Protein AF-0000000076251348 (afdb_homodimer)

pLDDT: mean 81.18, std 17.09, range [26.7, 97.5]

InterPro domains:
  IPR001507 Zona pellucida domain [PS51034] (1-109)
  IPR042235 Zona pellucida, ZP-C domain [G3DSA:2.60.40.4100] (1-116)
  IPR055355 ZP-C domain [PF00100] (1-102)

Organism: Aphelocoma coerulescens (NCBI:txid39617)

Foldseek 3Di:
DPFDDFFDKDKDKDFDPDPDQQKAKAWQWKWKALDPPCCPPLIGTQHHRLRGDAPQKDWDDDPGRRMTIIMGRRCNSVRRRPGMDMDTDMDMDGHPPCPDSRNVRHDDPDPPPPPD/DPQPDQFDKDKDKDFDDDPDQQKAKAWQWKWKALDPPCCPPLIGTQHHRLRGDAPQKDWDDDPGRRMTIIMGRRCNSVRRRPDMDMDTDMDMDGHPPCPDSRNVRHDPPDPPPPPD

Structure (mmCIF, N/CA/C/O backbone):
data_AF-0000000076251348-model_v1
#
loop_
_entity.id
_entity.type
_entity.pdbx_description
1 polymer 'DMBT1 protein'
#
loop_
_atom_site.group_PDB
_atom_site.id
_atom_site.type_symbol
_atom_site.label_atom_id
_atom_site.label_alt_id
_atom_site.label_comp_id
_atom_site.label_asym_id
_atom_site.label_entity_id
_atom_site.label_seq_id
_atom_site.pdbx_PDB_ins_code
_atom_site.Cartn_x
_atom_site.Cartn_y
_atom_site.Cartn_z
_atom_site.occupancy
_atom_site.B_iso_or_equiv
_atom_site.auth_seq_id
_atom_site.auth_comp_id
_atom_site.auth_asym_id
_atom_site.auth_atom_id
_atom_site.pdbx_PDB_model_num
ATOM 1 N N . PRO A 1 1 ? 1.755 21.375 12.125 1 40.66 1 PRO A N 1
ATOM 2 C CA . PRO A 1 1 ? 1.947 20 11.656 1 40.66 1 PRO A CA 1
ATOM 3 C C . PRO A 1 1 ? 1.014 19.016 12.352 1 40.66 1 PRO A C 1
ATOM 5 O O . PRO A 1 1 ? 0.73 19.156 13.539 1 40.66 1 PRO A O 1
ATOM 8 N N . TYR A 1 2 ? -0.004 18.562 11.586 1 50.78 2 TYR A N 1
ATOM 9 C CA . TYR A 1 2 ? -0.937 17.688 12.289 1 50.78 2 TYR A CA 1
ATOM 10 C C . TYR A 1 2 ? -0.208 16.516 12.938 1 50.78 2 TYR A C 1
ATOM 12 O O . TYR A 1 2 ? 0.686 15.922 12.328 1 50.78 2 TYR A O 1
ATOM 20 N N . TYR A 1 3 ? -0.284 16.594 14.227 1 54.47 3 TYR A N 1
ATOM 21 C CA . TYR A 1 3 ? 0.3 15.547 15.047 1 54.47 3 TYR A CA 1
ATOM 22 C C . TYR A 1 3 ? -0.569 14.297 15.023 1 54.47 3 TYR A C 1
ATOM 24 O O . TYR A 1 3 ? -1.752 14.344 15.375 1 54.47 3 TYR A O 1
ATOM 32 N N . VAL A 1 4 ? -0.151 13.516 14.148 1 60.38 4 VAL A N 1
ATOM 33 C CA . VAL A 1 4 ? -0.848 12.234 14.188 1 60.38 4 VAL A CA 1
ATOM 34 C C . VAL A 1 4 ? -0.576 11.547 15.523 1 60.38 4 VAL A C 1
ATOM 36 O O . VAL A 1 4 ? 0.556 11.547 16.016 1 60.38 4 VAL A O 1
ATOM 39 N N . ASN A 1 5 ? -1.694 11.531 16.266 1 60.19 5 ASN A N 1
ATOM 40 C CA . ASN A 1 5 ? -1.539 10.891 17.562 1 60.19 5 ASN A CA 1
ATOM 41 C C . ASN A 1 5 ? -0.929 9.5 17.438 1 60.19 5 ASN A C 1
ATOM 43 O O . ASN A 1 5 ? -1.107 8.828 16.422 1 60.19 5 ASN A O 1
ATOM 47 N N . ILE A 1 6 ? -0.193 9.172 18.516 1 57.03 6 ILE A N 1
ATOM 48 C CA . ILE A 1 6 ? 0.44 7.883 18.766 1 57.03 6 ILE A CA 1
ATOM 49 C C . ILE A 1 6 ? -0.617 6.785 18.766 1 57.03 6 ILE A C 1
ATOM 51 O O . ILE A 1 6 ? -1.698 6.957 19.344 1 57.03 6 ILE A O 1
ATOM 55 N N . ASN A 1 7 ? -0.541 5.895 17.922 1 63.31 7 ASN A N 1
ATOM 56 C CA . ASN A 1 7 ? -1.312 4.66 18.047 1 63.31 7 ASN A CA 1
ATOM 57 C C . ASN A 1 7 ? -2.404 4.578 16.984 1 63.31 7 ASN A C 1
ATOM 59 O O . ASN A 1 7 ? -3.484 4.043 17.234 1 63.31 7 ASN A O 1
ATOM 63 N N . GLN A 1 8 ? -2.09 5.238 16.094 1 78.69 8 GLN A N 1
ATOM 64 C CA . GLN A 1 8 ? -3.066 5.094 15.016 1 78.69 8 GLN A CA 1
ATOM 65 C C . GLN A 1 8 ? -2.68 3.959 14.07 1 78.69 8 GLN A C 1
ATOM 67 O O . GLN A 1 8 ? -1.497 3.76 13.781 1 78.69 8 GLN A O 1
ATOM 72 N N . ASP A 1 9 ? -3.73 3.238 13.742 1 86.94 9 ASP A N 1
ATOM 73 C CA . ASP A 1 9 ? -3.5 2.119 12.836 1 86.94 9 ASP A CA 1
ATOM 74 C C . ASP A 1 9 ? -3.715 2.535 11.383 1 86.94 9 ASP A C 1
ATOM 76 O O . ASP A 1 9 ? -4.602 3.34 11.086 1 86.94 9 ASP A O 1
ATOM 80 N N . LEU A 1 10 ? -2.883 2.076 10.641 1 91.06 10 LEU A N 1
ATOM 81 C CA . LEU A 1 10 ? -3.094 2.17 9.195 1 91.06 10 LEU A CA 1
ATOM 82 C C . LEU A 1 10 ? -3.605 0.848 8.633 1 91.06 10 LEU A C 1
ATOM 84 O O . LEU A 1 10 ? -3.041 -0.211 8.922 1 91.06 10 LEU A O 1
ATOM 88 N N . PHE A 1 11 ? -4.734 0.967 7.961 1 94.75 11 PHE A N 1
ATOM 89 C CA . PHE A 1 11 ? -5.309 -0.184 7.277 1 94.75 11 PHE A CA 1
ATOM 90 C C . PHE A 1 11 ? -5.012 -0.133 5.781 1 94.75 11 PHE A C 1
ATOM 92 O O . PHE A 1 11 ? -5.199 0.902 5.141 1 94.75 11 PHE A O 1
ATOM 99 N N . LEU A 1 12 ? -4.488 -1.231 5.281 1 97 12 LEU A N 1
ATOM 100 C CA . LEU A 1 12 ? -4.137 -1.278 3.865 1 97 12 LEU A CA 1
ATOM 101 C C . LEU A 1 12 ? -4.801 -2.471 3.182 1 97 12 LEU A C 1
ATOM 103 O O . LEU A 1 12 ? -4.949 -3.535 3.785 1 97 12 LEU A O 1
ATOM 107 N N . GLU A 1 13 ? -5.195 -2.279 1.996 1 97.5 13 GLU A N 1
ATOM 108 C CA . GLU A 1 13 ? -5.746 -3.34 1.159 1 97.5 13 GLU A CA 1
ATOM 109 C C . GLU A 1 13 ? -5.18 -3.279 -0.256 1 97.5 13 GLU A C 1
ATOM 111 O O . GLU A 1 13 ? -5.039 -2.197 -0.829 1 97.5 13 GLU A O 1
ATOM 116 N N . ALA A 1 14 ? -4.77 -4.363 -0.76 1 96.12 14 ALA A N 1
ATOM 117 C CA . ALA A 1 14 ? -4.348 -4.516 -2.148 1 96.12 14 ALA A CA 1
ATOM 118 C C . ALA A 1 14 ? -5.133 -5.629 -2.842 1 96.12 14 ALA A C 1
ATOM 120 O O . ALA A 1 14 ? -5.352 -6.695 -2.264 1 96.12 14 ALA A O 1
ATOM 121 N N . SER A 1 15 ? -5.605 -5.336 -4.055 1 94 15 SER A N 1
ATOM 122 C CA . SER A 1 15 ? -6.379 -6.324 -4.797 1 94 15 SER A CA 1
ATOM 123 C C . SER A 1 15 ? -5.961 -6.367 -6.262 1 94 15 SER A C 1
ATOM 125 O O . SER A 1 15 ? -5.863 -5.324 -6.914 1 94 15 SER A O 1
ATOM 127 N N . LEU A 1 16 ? -5.762 -7.566 -6.727 1 89.94 16 LEU A N 1
ATOM 128 C CA . LEU A 1 16 ? -5.453 -7.781 -8.133 1 89.94 16 LEU A CA 1
ATOM 129 C C . LEU A 1 16 ? -6.73 -7.977 -8.945 1 89.94 16 LEU A C 1
ATOM 131 O O . LEU A 1 16 ? -7.504 -8.898 -8.68 1 89.94 16 LEU A O 1
ATOM 135 N N . HIS A 1 17 ? -6.922 -7.051 -9.773 1 87 17 HIS A N 1
ATOM 136 C CA . HIS A 1 17 ? -8.078 -7.191 -10.656 1 87 17 HIS A CA 1
ATOM 137 C C . HIS A 1 17 ? -7.707 -7.945 -11.93 1 87 17 HIS A C 1
ATOM 139 O O . HIS A 1 17 ? -7.344 -7.328 -12.93 1 87 17 HIS A O 1
ATOM 145 N N . SER A 1 18 ? -7.801 -9.188 -11.766 1 79.94 18 SER A N 1
ATOM 146 C CA . SER A 1 18 ? -7.504 -10.102 -12.867 1 79.94 18 SER A CA 1
ATOM 147 C C . SER A 1 18 ? -8.695 -10.992 -13.188 1 79.94 18 SER A C 1
ATOM 149 O O . SER A 1 18 ? -9.43 -11.398 -12.289 1 79.94 18 SER A O 1
ATOM 151 N N . PRO A 1 19 ? -8.852 -11.281 -14.453 1 78.75 19 PRO A N 1
ATOM 152 C CA . PRO A 1 19 ? -9.914 -12.219 -14.82 1 78.75 19 PRO A CA 1
ATOM 153 C C . PRO A 1 19 ? -9.633 -13.641 -14.344 1 78.75 19 PRO A C 1
ATOM 155 O O . PRO A 1 19 ? -10.547 -14.469 -14.305 1 78.75 19 PRO A O 1
ATOM 158 N N . ASP A 1 20 ? -8.398 -13.836 -14.023 1 80.38 20 ASP A N 1
ATOM 159 C CA . ASP A 1 20 ? -8 -15.164 -13.562 1 80.38 20 ASP A CA 1
ATOM 160 C C . ASP A 1 20 ? -8.219 -15.312 -12.062 1 80.38 20 ASP A C 1
ATOM 162 O O . ASP A 1 20 ? -7.488 -14.727 -11.258 1 80.3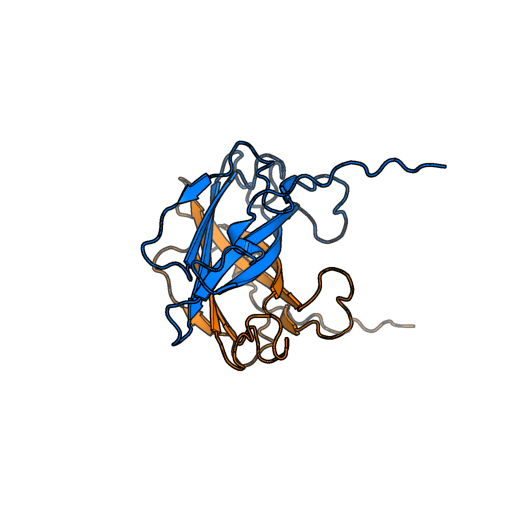8 20 ASP A O 1
ATOM 166 N N . PRO A 1 21 ? -9.172 -16.172 -11.68 1 81.81 21 PRO A N 1
ATOM 167 C CA . PRO A 1 21 ? -9.484 -16.312 -10.258 1 81.81 21 PRO A CA 1
ATOM 168 C C . PRO A 1 21 ? -8.477 -17.188 -9.516 1 81.81 21 PRO A C 1
ATOM 170 O O . PRO A 1 21 ? -8.516 -17.281 -8.289 1 81.81 21 PRO A O 1
ATOM 173 N N . SER A 1 22 ? -7.531 -17.75 -10.234 1 86.06 22 SER A N 1
ATOM 174 C CA . SER A 1 22 ? -6.602 -18.672 -9.602 1 86.06 22 SER A CA 1
ATOM 175 C C . SER A 1 22 ? -5.355 -17.953 -9.094 1 86.06 22 SER A C 1
ATOM 177 O O . SER A 1 22 ? -4.402 -18.594 -8.648 1 86.06 22 SER A O 1
ATOM 179 N N . LEU A 1 23 ? -5.414 -16.719 -9.117 1 87.56 23 LEU A N 1
ATOM 180 C CA . LEU A 1 23 ? -4.246 -15.953 -8.68 1 87.56 23 LEU A CA 1
ATOM 181 C C . LEU A 1 23 ? -4.387 -15.539 -7.219 1 87.56 23 LEU A C 1
ATOM 183 O O . LEU A 1 23 ? -5.5 -15.391 -6.715 1 87.56 23 LEU A O 1
ATOM 187 N N . GLU A 1 24 ? -3.229 -15.438 -6.656 1 91.31 24 GLU A N 1
ATOM 188 C CA . GLU A 1 24 ? -3.207 -14.961 -5.277 1 91.31 24 GLU A CA 1
ATOM 189 C C . GLU A 1 24 ? -2.145 -13.891 -5.074 1 91.31 24 GLU A C 1
ATOM 191 O O . GLU A 1 24 ? -1.152 -13.844 -5.805 1 91.31 24 GLU A O 1
ATOM 196 N N . LEU A 1 25 ? -2.439 -13.031 -4.199 1 92.25 25 LEU A N 1
ATOM 197 C CA . LEU A 1 25 ? -1.525 -11.953 -3.83 1 92.25 25 LEU A CA 1
ATOM 198 C C . LEU A 1 25 ? -0.908 -12.211 -2.461 1 92.25 25 LEU A C 1
ATOM 200 O O . LEU A 1 25 ? -1.605 -12.617 -1.526 1 92.25 25 LEU A O 1
ATOM 204 N N . PHE A 1 26 ? 0.448 -12.039 -2.373 1 93.56 26 PHE A N 1
ATOM 205 C CA . PHE A 1 26 ? 1.194 -12.336 -1.157 1 93.56 26 PHE A CA 1
ATOM 206 C C . PHE A 1 26 ? 2.102 -11.172 -0.78 1 93.56 26 PHE A C 1
ATOM 208 O O . PHE A 1 26 ? 2.795 -10.617 -1.634 1 93.56 26 PHE A O 1
ATOM 215 N N . LEU A 1 27 ? 2.002 -10.688 0.566 1 96.38 27 LEU A N 1
ATOM 216 C CA . LEU A 1 27 ? 2.881 -9.641 1.067 1 96.38 27 LEU A CA 1
ATOM 217 C C . LEU A 1 27 ? 4.215 -10.219 1.523 1 96.38 27 LEU A C 1
ATOM 219 O O . LEU A 1 27 ? 4.293 -10.852 2.578 1 96.38 27 LEU A O 1
ATOM 223 N N . HIS A 1 28 ? 5.203 -9.984 0.75 1 94.69 28 HIS A N 1
ATOM 224 C CA . HIS A 1 28 ? 6.504 -10.594 1.004 1 94.69 28 HIS A CA 1
ATOM 225 C C . HIS A 1 28 ? 7.312 -9.773 2 1 94.69 28 HIS A C 1
ATOM 227 O O . HIS A 1 28 ? 7.84 -10.312 2.975 1 94.69 28 HIS A O 1
ATOM 233 N N . THR A 1 29 ? 7.504 -8.539 1.738 1 93.81 29 THR A N 1
ATOM 234 C CA . THR A 1 29 ? 8.242 -7.609 2.59 1 93.81 29 THR A CA 1
ATOM 235 C C . THR A 1 29 ? 7.582 -6.234 2.586 1 93.81 29 THR A C 1
ATOM 237 O O . THR A 1 29 ? 7.156 -5.746 1.535 1 93.81 29 THR A O 1
ATOM 240 N N . CYS A 1 30 ? 7.5 -5.633 3.734 1 92.81 30 CYS A N 1
ATOM 241 C CA . CYS A 1 30 ? 6.941 -4.289 3.859 1 92.81 30 CYS A CA 1
ATOM 242 C C . CYS A 1 30 ? 7.598 -3.531 5.004 1 92.81 30 CYS A C 1
ATOM 244 O O . CYS A 1 30 ? 7.695 -4.043 6.121 1 92.81 30 CYS A O 1
ATOM 246 N N . VAL A 1 31 ? 8.055 -2.355 4.727 1 91.06 31 VAL A N 1
ATOM 247 C CA . VAL A 1 31 ? 8.711 -1.521 5.73 1 91.06 31 VAL A CA 1
ATOM 248 C C . VAL A 1 31 ? 8.07 -0.135 5.746 1 91.06 31 VAL A C 1
ATOM 250 O O . VAL A 1 31 ? 7.59 0.347 4.715 1 91.06 31 VAL A O 1
ATOM 253 N N . ALA A 1 32 ? 8 0.421 6.891 1 89.44 32 ALA A N 1
ATOM 254 C CA . ALA A 1 32 ? 7.48 1.775 7.051 1 89.44 32 ALA A CA 1
ATOM 255 C C . ALA A 1 32 ? 8.531 2.699 7.66 1 89.44 32 ALA A C 1
ATOM 257 O O . ALA A 1 32 ? 9.297 2.287 8.539 1 89.44 32 ALA A O 1
ATOM 258 N N . SER A 1 33 ? 8.555 3.9 7.156 1 85.31 33 SER A N 1
ATOM 259 C CA . SER A 1 33 ? 9.477 4.898 7.691 1 85.31 33 SER A CA 1
ATOM 260 C C . SER A 1 33 ? 8.852 6.289 7.676 1 85.31 33 SER A C 1
ATOM 262 O O . SER A 1 33 ? 7.934 6.555 6.891 1 85.31 33 SER A O 1
ATOM 264 N N . PRO A 1 34 ? 9.273 7.172 8.578 1 78.94 34 PRO A N 1
ATOM 265 C CA . PRO A 1 34 ? 8.773 8.547 8.562 1 78.94 34 PRO A CA 1
ATOM 266 C C . PRO A 1 34 ? 9.398 9.391 7.457 1 78.94 34 PRO A C 1
ATOM 268 O O . PRO A 1 34 ? 8.945 10.508 7.191 1 78.94 34 PRO A O 1
ATOM 271 N N . SER A 1 35 ? 10.508 8.898 6.922 1 73.38 35 SER A N 1
ATOM 272 C CA . SER A 1 35 ? 11.18 9.664 5.879 1 73.38 35 SER A CA 1
ATOM 273 C C . SER A 1 35 ? 11.68 8.766 4.758 1 73.38 35 SER A C 1
ATOM 275 O O . SER A 1 35 ? 11.992 7.594 4.992 1 73.38 35 SER A O 1
ATOM 277 N N . ARG A 1 36 ? 11.609 9.344 3.525 1 65.62 36 ARG A N 1
ATOM 278 C CA . ARG A 1 36 ? 12.102 8.602 2.367 1 65.62 36 ARG A CA 1
ATOM 279 C C . ARG A 1 36 ? 13.609 8.367 2.465 1 65.62 36 ARG A C 1
ATOM 281 O O . ARG A 1 36 ? 14.117 7.359 1.967 1 65.62 36 ARG A O 1
ATOM 288 N N . HIS A 1 37 ? 14.336 9.453 2.922 1 59.66 37 HIS A N 1
ATOM 289 C CA . HIS A 1 37 ? 15.789 9.523 2.771 1 59.66 37 HIS A CA 1
ATOM 290 C C . HIS A 1 37 ? 16.5 8.836 3.938 1 59.66 37 HIS A C 1
ATOM 292 O O . HIS A 1 37 ? 17.688 8.562 3.867 1 59.66 37 HIS A O 1
ATOM 298 N N . ASN A 1 38 ? 15.969 8.742 5.023 1 52.81 38 ASN A N 1
ATOM 299 C CA . ASN A 1 38 ? 16.75 8.203 6.133 1 52.81 38 ASN A CA 1
ATOM 300 C C . ASN A 1 38 ? 16.125 6.918 6.676 1 52.81 38 ASN A C 1
ATOM 302 O O . ASN A 1 38 ? 15.492 6.926 7.738 1 52.81 38 ASN A O 1
ATOM 306 N N . PRO A 1 39 ? 16.203 5.797 5.734 1 53 39 PRO A N 1
ATOM 307 C CA . PRO A 1 39 ? 15.562 4.52 6.066 1 53 39 PRO A CA 1
ATOM 308 C C . PRO A 1 39 ? 16.141 3.879 7.324 1 53 39 PRO A C 1
ATOM 310 O O . PRO A 1 39 ? 15.484 3.061 7.969 1 53 39 PRO A O 1
ATOM 313 N N . THR A 1 40 ? 17.391 4.199 7.512 1 50.59 40 THR A N 1
ATOM 314 C CA . THR A 1 40 ? 18.047 3.461 8.594 1 50.59 40 THR A CA 1
ATOM 315 C C . THR A 1 40 ? 17.516 3.906 9.953 1 50.59 40 THR A C 1
ATOM 317 O O . THR A 1 40 ? 17.438 3.105 10.883 1 50.59 40 THR A O 1
ATOM 320 N N . THR A 1 41 ? 17.281 5.227 9.969 1 53.62 41 THR A N 1
ATOM 321 C CA . THR A 1 41 ? 16.812 5.629 11.289 1 53.62 41 THR A CA 1
ATOM 322 C C . THR A 1 41 ? 15.281 5.676 11.32 1 53.62 41 THR A C 1
ATOM 324 O O . THR A 1 41 ? 14.664 6.387 10.531 1 53.62 41 THR A O 1
ATOM 327 N N . GLY A 1 42 ? 14.703 4.742 11.961 1 64.19 42 GLY A N 1
ATOM 328 C CA . GLY A 1 42 ? 13.281 4.77 12.242 1 64.19 42 GLY A CA 1
ATOM 329 C C . GLY A 1 42 ? 12.477 3.85 11.344 1 64.19 42 GLY A C 1
ATOM 330 O O . GLY A 1 42 ? 11.273 4.047 11.156 1 64.19 42 GLY A O 1
ATOM 331 N N . VAL A 1 43 ? 13.375 3.104 10.516 1 75.19 43 VAL A N 1
ATOM 332 C CA . VAL A 1 43 ? 12.68 2.143 9.664 1 75.19 43 VAL A CA 1
ATOM 333 C C . VAL A 1 43 ? 12.031 1.064 10.523 1 75.19 43 VAL A C 1
ATOM 335 O O . VAL A 1 43 ? 12.664 0.527 11.438 1 75.19 43 VAL A O 1
ATOM 338 N N . HIS A 1 44 ? 10.797 0.9 10.312 1 84.19 44 HIS A N 1
ATOM 339 C CA . HIS A 1 44 ? 10.008 -0.108 11.008 1 84.19 44 HIS A CA 1
ATOM 340 C C . HIS A 1 44 ? 9.602 -1.233 10.062 1 84.19 44 HIS A C 1
ATOM 342 O O . HIS A 1 44 ? 8.797 -1.024 9.148 1 84.19 44 HIS A O 1
ATOM 348 N N . THR A 1 45 ? 10.273 -2.406 10.359 1 90.25 45 THR A N 1
ATOM 349 C CA . THR A 1 45 ? 9.945 -3.557 9.523 1 90.25 45 THR A CA 1
ATOM 350 C C . THR A 1 45 ? 8.617 -4.176 9.953 1 90.25 45 THR A C 1
ATOM 352 O O . THR A 1 45 ? 8.461 -4.594 11.102 1 90.25 45 THR A O 1
ATOM 355 N N . ILE A 1 46 ? 7.684 -4.227 9.039 1 93.19 46 ILE A N 1
ATOM 356 C CA . ILE A 1 46 ? 6.371 -4.793 9.32 1 93.19 46 ILE A CA 1
ATOM 357 C C . ILE A 1 46 ? 6.383 -6.293 9.039 1 93.19 46 ILE A C 1
ATOM 359 O O . ILE A 1 46 ? 6.074 -7.102 9.914 1 93.19 46 ILE A O 1
ATOM 363 N N . ILE A 1 47 ? 6.773 -6.676 7.84 1 95.06 47 ILE A N 1
ATOM 364 C CA . ILE A 1 47 ? 6.938 -8.047 7.371 1 95.06 47 ILE A CA 1
ATOM 365 C C . ILE A 1 47 ? 8.227 -8.164 6.562 1 95.06 47 ILE A C 1
ATOM 367 O O . ILE A 1 47 ? 8.562 -7.27 5.785 1 95.06 47 ILE A O 1
ATOM 371 N N . LYS A 1 48 ? 8.953 -9.219 6.82 1 94.88 48 LYS A N 1
ATOM 372 C CA . LYS A 1 48 ? 10.148 -9.508 6.043 1 94.88 48 LYS A CA 1
ATOM 373 C C . LYS A 1 48 ? 10.164 -10.953 5.566 1 94.88 48 LYS A C 1
ATOM 375 O O . LYS A 1 48 ? 10.086 -11.883 6.379 1 94.88 48 LYS A O 1
ATOM 380 N N . ASP A 1 49 ? 10.258 -11.148 4.25 1 95.25 49 ASP A N 1
ATOM 381 C CA . ASP A 1 49 ? 10.305 -12.477 3.646 1 95.25 49 ASP A CA 1
ATOM 382 C C . ASP A 1 49 ? 9.117 -13.328 4.098 1 95.25 49 ASP A C 1
ATOM 384 O O . ASP A 1 49 ? 9.273 -14.516 4.383 1 95.25 49 ASP A O 1
ATOM 388 N N . GLY A 1 50 ? 8.055 -12.695 4.25 1 96.44 50 GLY A N 1
ATOM 389 C CA . GLY A 1 50 ? 6.84 -13.391 4.637 1 96.44 50 GLY A CA 1
ATOM 390 C C . GLY A 1 50 ? 6.723 -13.602 6.137 1 96.44 50 GLY A C 1
ATOM 391 O O . GLY A 1 50 ? 5.723 -14.133 6.617 1 96.44 50 GLY A O 1
ATOM 392 N N . CYS A 1 51 ? 7.738 -13.125 6.898 1 96.81 51 CYS A N 1
ATOM 393 C CA . CYS A 1 51 ? 7.723 -13.281 8.352 1 96.81 51 CYS A CA 1
ATOM 394 C C . CYS A 1 51 ? 7.277 -11.992 9.031 1 96.81 51 CYS A C 1
ATOM 396 O O . CYS A 1 51 ? 7.875 -10.938 8.82 1 96.81 51 CYS A O 1
ATOM 398 N N . VAL A 1 52 ? 6.23 -12.102 9.906 1 95.69 52 VAL A N 1
ATOM 399 C CA . VAL A 1 52 ? 5.727 -10.945 10.633 1 95.69 52 VAL A CA 1
ATOM 400 C C . VAL A 1 52 ? 6.754 -10.484 11.664 1 95.69 52 VAL A C 1
ATOM 402 O O . VAL A 1 52 ? 7.219 -11.281 12.477 1 95.69 52 VAL A O 1
ATOM 405 N N . LYS A 1 53 ? 7.145 -9.242 11.586 1 93.44 53 LYS A N 1
ATOM 406 C CA . LYS A 1 53 ? 8.117 -8.688 12.523 1 93.44 53 LYS A CA 1
ATOM 407 C C . LYS A 1 53 ? 7.461 -7.699 13.477 1 93.44 53 LYS A C 1
ATOM 409 O O . LYS A 1 53 ? 7.898 -7.551 14.625 1 93.44 53 LYS A O 1
ATOM 414 N N . ASP A 1 54 ? 6.465 -6.992 13.078 1 91.5 54 ASP A N 1
ATOM 415 C CA . ASP A 1 54 ? 5.742 -6 13.867 1 91.5 54 ASP A CA 1
ATOM 416 C C . ASP A 1 54 ? 4.621 -6.648 14.68 1 91.5 54 ASP A C 1
ATOM 418 O O . ASP A 1 54 ? 3.67 -7.191 14.102 1 91.5 54 ASP A O 1
ATOM 422 N N . PRO A 1 55 ? 4.629 -6.492 15.914 1 91.88 55 PRO A N 1
ATOM 423 C CA . PRO A 1 55 ? 3.615 -7.152 16.734 1 91.88 55 PRO A CA 1
ATOM 424 C C . PRO A 1 55 ? 2.219 -6.566 16.531 1 91.88 55 PRO A C 1
ATOM 426 O O . PRO A 1 55 ? 1.226 -7.188 16.922 1 91.88 55 PRO A O 1
ATOM 429 N N . THR A 1 56 ? 2.115 -5.402 16.047 1 91.06 56 THR A N 1
ATOM 430 C CA . THR A 1 56 ? 0.807 -4.781 15.867 1 91.06 56 THR A CA 1
ATOM 431 C C . THR A 1 56 ? 0.207 -5.16 14.516 1 91.06 56 THR A C 1
ATOM 433 O O . THR A 1 56 ? -0.944 -4.824 14.227 1 91.06 56 THR A O 1
ATOM 436 N N . TYR A 1 57 ? 1.074 -5.816 13.766 1 93.31 57 TYR A N 1
ATOM 437 C CA . TYR A 1 57 ? 0.611 -6.262 12.453 1 93.31 57 TYR A CA 1
ATOM 438 C C . TYR A 1 57 ? -0.505 -7.293 12.594 1 93.31 57 TYR A C 1
ATOM 440 O O . TYR A 1 57 ? -0.427 -8.195 13.43 1 93.31 57 TYR A O 1
ATOM 448 N N . ALA A 1 58 ? -1.559 -7.129 11.734 1 95.25 58 ALA A N 1
ATOM 449 C CA . ALA A 1 58 ? -2.637 -8.109 11.648 1 95.25 58 ALA A CA 1
ATOM 450 C C . ALA A 1 58 ? -3.201 -8.172 10.227 1 95.25 58 ALA A C 1
ATOM 452 O O . ALA A 1 58 ? -3.324 -7.148 9.555 1 95.25 58 ALA A O 1
ATOM 453 N N . THR A 1 59 ? -3.525 -9.438 9.773 1 95.31 59 THR A N 1
ATOM 454 C CA . THR A 1 59 ? -4.18 -9.633 8.484 1 95.31 59 THR A CA 1
ATOM 455 C C . THR A 1 59 ? -5.68 -9.859 8.664 1 95.31 59 THR A C 1
ATOM 457 O O . THR A 1 59 ? -6.117 -10.328 9.719 1 95.31 59 THR A O 1
ATOM 460 N N . PHE A 1 60 ? -6.387 -9.469 7.672 1 95.62 60 PHE A N 1
ATOM 461 C CA . PHE A 1 60 ? -7.828 -9.68 7.688 1 95.62 60 PHE A CA 1
ATOM 462 C C . PHE A 1 60 ? -8.258 -10.594 6.543 1 95.62 60 PHE A C 1
ATOM 464 O O . PHE A 1 60 ? -7.754 -10.469 5.422 1 95.62 60 PHE A O 1
ATOM 471 N N . TYR A 1 61 ? -9.07 -11.438 6.863 1 92.56 61 TYR A N 1
ATOM 472 C CA . TYR A 1 61 ? -9.523 -12.422 5.887 1 92.56 61 TYR A CA 1
ATOM 473 C C . TYR A 1 61 ? -10.281 -11.75 4.75 1 92.56 61 TYR A C 1
ATOM 475 O O . TYR A 1 61 ? -11.086 -10.844 4.98 1 92.56 61 TYR A O 1
ATOM 483 N N . SER A 1 62 ? -10.008 -12.195 3.555 1 92.25 62 SER A N 1
ATOM 484 C CA . SER A 1 62 ? -10.805 -11.883 2.371 1 92.25 62 SER A CA 1
ATOM 485 C C . SER A 1 62 ? -11.219 -13.156 1.636 1 92.25 62 SER A C 1
ATOM 487 O O . SER A 1 62 ? -10.414 -14.078 1.475 1 92.25 62 SER A O 1
ATOM 489 N N . PRO A 1 63 ? -12.5 -13.203 1.224 1 90.5 63 PRO A N 1
ATOM 490 C CA . PRO A 1 63 ? -12.922 -14.375 0.456 1 90.5 63 PRO A CA 1
ATOM 491 C C . PRO A 1 63 ? -12.234 -14.477 -0.901 1 90.5 63 PRO A C 1
ATOM 493 O O . PRO A 1 63 ? -12.281 -15.523 -1.552 1 90.5 63 PRO A O 1
ATOM 496 N N . HIS A 1 64 ? -11.633 -13.391 -1.366 1 91.06 64 HIS A N 1
ATOM 497 C CA . HIS A 1 64 ? -10.914 -13.375 -2.637 1 91.06 64 HIS A CA 1
ATOM 498 C C . HIS A 1 64 ? -9.406 -13.461 -2.418 1 91.06 64 HIS A C 1
ATOM 500 O O . HIS A 1 64 ? -8.82 -12.578 -1.786 1 91.06 64 HIS A O 1
ATOM 506 N N . ARG A 1 65 ? -8.766 -14.43 -3.027 1 90.62 65 ARG A N 1
ATOM 507 C CA . ARG A 1 65 ? -7.348 -14.695 -2.832 1 90.62 65 ARG A CA 1
ATOM 508 C C . ARG A 1 65 ? -6.496 -13.594 -3.459 1 90.62 65 ARG A C 1
ATOM 510 O O . ARG A 1 65 ? -5.316 -13.453 -3.141 1 90.62 65 ARG A O 1
ATOM 517 N N . HIS A 1 66 ? -7.109 -12.805 -4.352 1 90.31 66 HIS A N 1
ATOM 518 C CA . HIS A 1 66 ? -6.348 -11.75 -5.012 1 90.31 66 HIS A CA 1
ATOM 519 C C . HIS A 1 66 ? -6.43 -10.445 -4.234 1 90.31 66 HIS A C 1
ATOM 521 O O . HIS A 1 66 ? -6.141 -9.375 -4.781 1 90.31 66 HIS A O 1
ATOM 527 N N . THR A 1 67 ? -6.887 -10.547 -3.023 1 94.12 67 THR A N 1
ATOM 528 C CA . THR A 1 67 ? -7.012 -9.375 -2.168 1 94.12 67 THR A CA 1
ATOM 529 C C . THR A 1 67 ? -6.25 -9.57 -0.861 1 94.12 67 THR A C 1
ATOM 531 O O . THR A 1 67 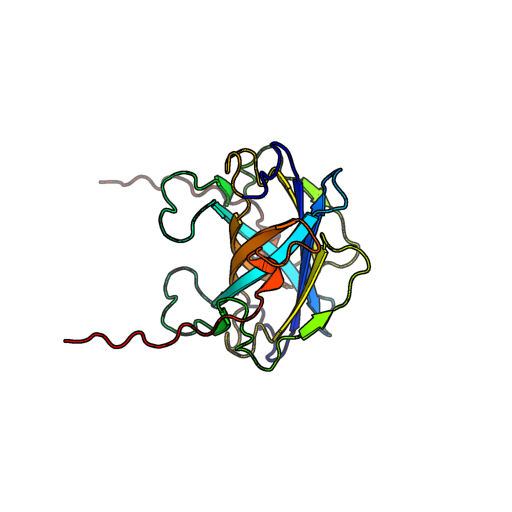? -6.426 -10.586 -0.183 1 94.12 67 THR A O 1
ATOM 534 N N . LEU A 1 68 ? -5.395 -8.633 -0.569 1 95.81 68 LEU A N 1
ATOM 535 C CA . LEU A 1 68 ? -4.645 -8.602 0.681 1 95.81 68 LEU A CA 1
ATOM 536 C C . LEU A 1 68 ? -5.117 -7.453 1.567 1 95.81 68 LEU A C 1
ATOM 538 O O . LEU A 1 68 ? -5.254 -6.32 1.102 1 95.81 68 LEU A O 1
ATOM 542 N N . ARG A 1 69 ? -5.449 -7.742 2.844 1 97.31 69 ARG A N 1
ATOM 543 C CA . ARG A 1 69 ? -5.879 -6.75 3.822 1 97.31 69 ARG A CA 1
ATOM 544 C C . ARG A 1 69 ? -5.066 -6.859 5.109 1 97.31 69 ARG A C 1
ATOM 546 O O . ARG A 1 69 ? -4.965 -7.938 5.695 1 97.31 69 ARG A O 1
ATOM 553 N N . PHE A 1 70 ? -4.539 -5.754 5.535 1 96.62 70 PHE A N 1
ATOM 554 C CA . PHE A 1 70 ? -3.76 -5.824 6.766 1 96.62 70 PHE A CA 1
ATOM 555 C C . PHE A 1 70 ? -3.713 -4.465 7.453 1 96.62 70 PHE A C 1
ATOM 557 O O . PHE A 1 70 ? -4.133 -3.457 6.875 1 96.62 70 PHE A O 1
ATOM 564 N N . LYS A 1 71 ? -3.271 -4.449 8.664 1 94.25 71 LYS A N 1
ATOM 565 C CA . LYS A 1 71 ? -3.107 -3.219 9.43 1 94.25 71 LYS A CA 1
ATOM 566 C C . LYS A 1 71 ? -1.838 -3.262 10.273 1 94.25 71 LYS A C 1
ATOM 568 O O . LYS A 1 71 ? -1.26 -4.332 10.477 1 94.25 71 LYS A O 1
ATOM 573 N N . PHE A 1 72 ? -1.392 -2.176 10.688 1 90.69 72 PHE A N 1
ATOM 574 C CA . PHE A 1 72 ? -0.322 -2.023 11.664 1 90.69 72 PHE A CA 1
ATOM 575 C C . PHE A 1 72 ? -0.383 -0.651 12.328 1 90.69 72 PHE A C 1
ATOM 577 O O . PHE A 1 72 ? -1.059 0.253 11.828 1 90.69 72 PHE A O 1
ATOM 584 N N . ASN A 1 73 ? 0.315 -0.659 13.445 1 85.94 73 ASN A N 1
ATOM 585 C CA . ASN A 1 73 ? 0.406 0.641 14.102 1 85.94 73 ASN A CA 1
ATOM 586 C C . ASN A 1 73 ? 1.462 1.527 13.445 1 85.94 73 ASN A C 1
ATOM 588 O O . ASN A 1 73 ? 2.662 1.291 13.602 1 85.94 73 ASN A O 1
ATOM 592 N N . ALA A 1 74 ? 1.059 2.277 12.516 1 73.75 74 ALA A N 1
ATOM 593 C CA . ALA A 1 74 ? 1.959 3.066 11.68 1 73.75 74 ALA A CA 1
ATOM 594 C C . ALA A 1 74 ? 2.699 4.113 12.508 1 73.75 74 ALA A C 1
ATOM 596 O O . ALA A 1 74 ? 3.805 4.527 12.148 1 73.75 74 ALA A O 1
ATOM 597 N N . PHE A 1 75 ? 2.127 4.73 13.516 1 62.78 75 PHE A N 1
ATOM 598 C CA . PHE A 1 75 ? 2.676 5.965 14.062 1 62.78 75 PHE A CA 1
ATOM 599 C C . PHE A 1 75 ? 3.352 5.711 15.406 1 62.78 75 PHE A C 1
ATOM 601 O O . PHE A 1 75 ? 3.602 6.645 16.172 1 62.78 75 PHE A O 1
ATOM 608 N N . GLN A 1 76 ? 3.412 4.398 15.758 1 55.59 76 GLN A N 1
ATOM 609 C CA . GLN A 1 76 ? 4.223 4.289 16.969 1 55.59 76 GLN A CA 1
ATOM 610 C C . GLN A 1 76 ? 5.652 4.754 16.719 1 55.59 76 GLN A C 1
ATOM 612 O O . GLN A 1 76 ? 6.25 5.438 17.547 1 55.59 76 GLN A O 1
ATOM 617 N N . SER A 1 77 ? 6.23 4.109 15.766 1 51.34 77 SER A N 1
ATOM 618 C CA . SER A 1 77 ? 7.641 4.414 15.57 1 51.34 77 SER A CA 1
ATOM 619 C C . SER A 1 77 ? 7.828 5.789 14.93 1 51.34 77 SER A C 1
ATOM 621 O O . SER A 1 77 ? 8.938 6.328 14.914 1 51.34 77 SER A O 1
ATOM 623 N N . ILE A 1 78 ? 6.84 6.156 14.195 1 51.75 78 ILE A N 1
ATOM 624 C CA . ILE A 1 78 ? 7.078 7.434 13.539 1 51.75 78 ILE A CA 1
ATOM 625 C C . ILE A 1 78 ? 6.645 8.578 14.461 1 51.75 78 ILE A C 1
ATOM 627 O O . ILE A 1 78 ? 5.469 8.68 14.82 1 51.75 78 ILE A O 1
ATOM 631 N N . ARG A 1 79 ? 6.781 8.523 15.711 1 52.81 79 ARG A N 1
ATOM 632 C CA . ARG A 1 79 ? 6.34 9.445 16.75 1 52.81 79 ARG A CA 1
ATOM 633 C C . ARG A 1 79 ? 6.105 10.844 16.172 1 52.81 79 ARG A C 1
ATOM 635 O O . ARG A 1 79 ? 7.059 11.578 15.914 1 52.81 79 ARG A O 1
ATOM 642 N N . ASN A 1 80 ? 4.73 11.109 15.93 1 58.75 80 ASN A N 1
ATOM 643 C CA . ASN A 1 80 ? 4.289 12.477 15.672 1 58.75 80 ASN A CA 1
ATOM 644 C C . ASN A 1 80 ? 4.551 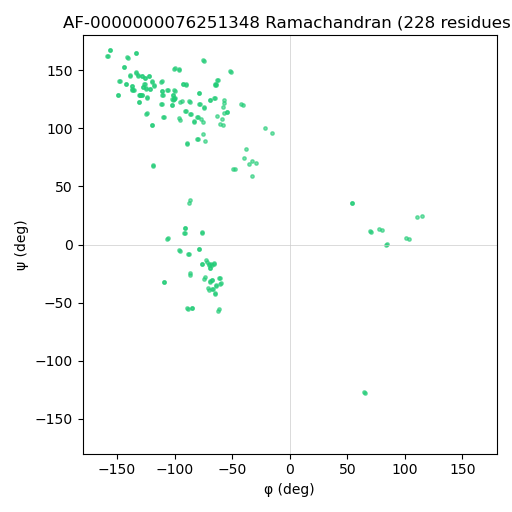12.891 14.227 1 58.75 80 ASN A C 1
ATOM 646 O O . ASN A 1 80 ? 4.793 14.07 13.945 1 58.75 80 ASN A O 1
ATOM 650 N N . ASN A 1 81 ? 4.887 11.875 13.367 1 72.38 81 ASN A N 1
ATOM 651 C CA . ASN A 1 81 ? 5.07 12.273 11.977 1 72.38 81 ASN A CA 1
ATOM 652 C C . ASN A 1 81 ? 3.795 12.07 11.156 1 72.38 81 ASN A C 1
ATOM 654 O O . ASN A 1 81 ? 3.178 11.008 11.219 1 72.38 81 ASN A O 1
ATOM 658 N N . PRO A 1 82 ? 3.346 13.156 10.578 1 79.94 82 PRO A N 1
ATOM 659 C CA . PRO A 1 82 ? 2.125 13.062 9.773 1 79.94 82 PRO A CA 1
ATOM 660 C C . PRO A 1 82 ? 2.369 12.422 8.414 1 79.94 82 PRO A C 1
ATOM 662 O O . PRO A 1 82 ? 1.492 12.453 7.543 1 79.94 82 PRO A O 1
ATOM 665 N N . VAL A 1 83 ? 3.559 11.859 8.258 1 83.88 83 VAL A N 1
ATOM 666 C CA . VAL A 1 83 ? 3.926 11.242 6.988 1 83.88 83 VAL A CA 1
ATOM 667 C C . VAL A 1 83 ? 4.391 9.805 7.234 1 83.88 83 VAL A C 1
ATOM 669 O O . VAL A 1 83 ? 5.129 9.539 8.188 1 83.88 83 VAL A O 1
ATOM 672 N N . VAL A 1 84 ? 3.949 8.992 6.371 1 84.88 84 VAL A N 1
ATOM 673 C CA . VAL A 1 84 ? 4.438 7.613 6.418 1 84.88 84 VAL A CA 1
ATOM 674 C C . VAL A 1 84 ? 4.914 7.188 5.031 1 84.88 84 VAL A C 1
ATOM 676 O O . VAL A 1 84 ? 4.211 7.395 4.039 1 84.88 84 VAL A O 1
ATOM 679 N N . TYR A 1 85 ? 6.109 6.684 5.043 1 88.25 85 TYR A N 1
ATOM 680 C CA . TYR A 1 85 ? 6.664 6.117 3.82 1 88.25 85 TYR A CA 1
ATOM 681 C C . TYR A 1 85 ? 6.605 4.594 3.85 1 88.25 85 TYR A C 1
ATOM 683 O O . TYR A 1 85 ? 7.145 3.963 4.762 1 88.25 85 TYR A O 1
ATOM 691 N N . LEU A 1 86 ? 5.918 4.027 2.906 1 90.88 86 LEU A N 1
ATOM 692 C CA . LEU A 1 86 ? 5.77 2.58 2.832 1 90.88 86 LEU A CA 1
ATOM 693 C C . LEU A 1 86 ? 6.52 2.016 1.632 1 90.88 86 LEU A C 1
ATOM 695 O O . LEU A 1 86 ? 6.438 2.562 0.53 1 90.88 86 LEU A O 1
ATOM 699 N N . GLN A 1 87 ? 7.242 1.026 1.877 1 91 87 GLN A N 1
ATOM 700 C CA . GLN A 1 87 ? 7.883 0.239 0.831 1 91 87 GLN A CA 1
ATOM 701 C C . GLN A 1 87 ? 7.504 -1.235 0.94 1 91 87 GLN A C 1
ATOM 703 O O . GLN A 1 87 ? 7.945 -1.929 1.859 1 91 87 GLN A O 1
ATOM 708 N N . CYS A 1 88 ? 6.766 -1.688 -0.059 1 93.31 88 CYS A N 1
ATOM 709 C CA . CYS A 1 88 ? 6.23 -3.041 0.061 1 93.31 88 CYS A CA 1
ATOM 710 C C . CYS A 1 88 ? 6.48 -3.84 -1.213 1 93.31 88 CYS A C 1
ATOM 712 O O . CYS A 1 88 ? 6.445 -3.287 -2.312 1 93.31 88 CYS A O 1
ATOM 714 N N . GLN A 1 89 ? 6.699 -5.105 -1.002 1 92 89 GLN A N 1
ATOM 715 C CA . GLN A 1 89 ? 6.82 -6.07 -2.088 1 92 89 GLN A CA 1
ATOM 716 C C . GLN A 1 89 ? 5.637 -7.035 -2.102 1 92 89 GLN A C 1
ATOM 718 O O . GLN A 1 89 ? 5.422 -7.77 -1.136 1 92 89 GLN A O 1
ATOM 723 N N . LEU A 1 90 ? 4.961 -7.02 -3.213 1 92.44 90 LEU A N 1
ATOM 724 C CA . LEU A 1 90 ? 3.84 -7.934 -3.404 1 92.44 90 LEU A CA 1
ATOM 725 C C . LEU A 1 90 ? 4.164 -8.977 -4.465 1 92.44 90 LEU A C 1
ATOM 727 O O . LEU A 1 90 ? 4.742 -8.648 -5.504 1 92.44 90 LEU A O 1
ATOM 731 N N . VAL A 1 91 ? 3.748 -10.164 -4.188 1 90.25 91 VAL A N 1
ATOM 732 C CA . VAL A 1 91 ? 4.023 -11.258 -5.113 1 90.25 91 VAL A CA 1
ATOM 733 C C . VAL A 1 91 ? 2.713 -11.883 -5.578 1 90.25 91 VAL A C 1
ATOM 735 O O . VAL A 1 91 ? 1.819 -12.148 -4.77 1 90.25 91 VAL A O 1
ATOM 738 N N . VAL A 1 92 ? 2.676 -12.078 -6.863 1 89.12 92 VAL A N 1
ATOM 739 C CA . VAL A 1 92 ? 1.524 -12.766 -7.434 1 89.12 92 VAL A CA 1
ATOM 740 C C . VAL A 1 92 ? 1.876 -14.227 -7.695 1 89.12 92 VAL A C 1
ATOM 742 O O . VAL A 1 92 ? 2.926 -14.531 -8.273 1 89.12 92 VAL A O 1
ATOM 745 N N . CYS A 1 93 ? 0.969 -15.031 -7.254 1 89.12 93 CYS A N 1
ATOM 746 C CA . CYS A 1 93 ? 1.173 -16.469 -7.453 1 89.12 93 CYS A CA 1
ATOM 747 C C . CYS A 1 93 ? -0.091 -17.125 -7.988 1 89.12 93 CYS A C 1
ATOM 749 O O . CYS A 1 93 ? -1.168 -16.531 -7.965 1 89.12 93 CYS A O 1
ATOM 751 N N . ARG A 1 94 ? 0.154 -18.328 -8.477 1 88.06 94 ARG A N 1
ATOM 752 C CA . ARG A 1 94 ? -0.996 -19.203 -8.695 1 88.06 94 ARG A CA 1
ATOM 753 C C . ARG A 1 94 ? -1.453 -19.828 -7.383 1 88.06 94 ARG A C 1
ATOM 755 O O . ARG A 1 94 ? -0.641 -20.391 -6.641 1 88.06 94 ARG A O 1
ATOM 762 N N . ALA A 1 95 ? -2.746 -19.672 -7.25 1 87.5 95 ALA A N 1
ATOM 763 C CA . ALA A 1 95 ? -3.293 -20.203 -6.004 1 87.5 95 ALA A CA 1
ATOM 764 C C . ALA A 1 95 ? -3.104 -21.719 -5.922 1 87.5 95 ALA A C 1
ATOM 766 O O . ALA A 1 95 ? -3.207 -22.422 -6.934 1 87.5 95 ALA A O 1
ATOM 767 N N . PHE A 1 96 ? -2.793 -22.266 -4.754 1 87.31 96 PHE A N 1
ATOM 768 C CA . PHE A 1 96 ? -2.715 -23.672 -4.398 1 87.31 96 PHE A CA 1
ATOM 769 C C . PHE A 1 96 ? -1.515 -24.328 -5.066 1 87.31 96 PHE A C 1
ATOM 771 O O . PHE A 1 96 ? -1.506 -25.547 -5.281 1 87.31 96 PHE A O 1
ATOM 778 N N . ASP A 1 97 ? -0.652 -23.531 -5.645 1 90.5 97 ASP A N 1
ATOM 779 C CA . ASP A 1 97 ? 0.635 -24.047 -6.098 1 90.5 97 ASP A CA 1
ATOM 780 C C . ASP A 1 97 ? 1.619 -24.156 -4.934 1 90.5 97 ASP A C 1
ATOM 782 O O . ASP A 1 97 ? 2.145 -23.156 -4.457 1 90.5 97 ASP A O 1
ATOM 786 N N . HIS A 1 98 ? 1.905 -25.344 -4.574 1 91.44 98 HIS A N 1
ATOM 787 C CA . HIS A 1 98 ? 2.691 -25.609 -3.377 1 91.44 98 HIS A CA 1
ATOM 788 C C . HIS A 1 98 ? 4.152 -25.219 -3.576 1 91.44 98 HIS A C 1
ATOM 790 O O . HIS A 1 98 ? 4.91 -25.125 -2.607 1 91.44 98 HIS A O 1
ATOM 796 N N . SER A 1 99 ? 4.594 -25 -4.738 1 90.31 99 SER A N 1
ATOM 797 C CA . SER A 1 99 ? 5.973 -24.609 -5.008 1 90.31 99 SER A CA 1
ATOM 798 C C . SER A 1 99 ? 6.109 -23.094 -5.129 1 90.31 99 SER A C 1
ATOM 800 O O . SER A 1 99 ? 7.219 -22.578 -5.258 1 90.31 99 SER A O 1
ATOM 802 N N . SER A 1 100 ? 5.02 -22.484 -5.082 1 89.25 100 SER A N 1
ATOM 803 C CA . SER A 1 100 ? 5.043 -21.031 -5.305 1 89.25 100 SER A CA 1
ATOM 804 C C . SER A 1 100 ? 5.598 -20.297 -4.09 1 89.25 100 SER A C 1
ATOM 806 O O . SER A 1 100 ? 5.637 -20.859 -2.988 1 89.25 100 SER A O 1
ATOM 808 N N . ARG A 1 101 ? 6.086 -19.078 -4.316 1 90.62 101 ARG A N 1
ATOM 809 C CA . ARG A 1 101 ? 6.57 -18.234 -3.227 1 90.62 101 ARG A CA 1
ATOM 810 C C . ARG A 1 101 ? 5.461 -17.953 -2.217 1 90.62 101 ARG A C 1
ATOM 812 O O . ARG A 1 101 ? 5.719 -17.844 -1.016 1 90.62 101 ARG A O 1
ATOM 819 N N . CYS A 1 102 ? 4.285 -17.859 -2.682 1 92.31 102 CYS A N 1
ATOM 820 C CA . CYS A 1 102 ? 3.154 -17.547 -1.816 1 92.31 102 CYS A CA 1
ATOM 821 C C . CYS A 1 102 ? 2.879 -18.688 -0.846 1 92.31 102 CYS A C 1
ATOM 823 O O . CYS A 1 102 ? 2.588 -18.453 0.328 1 92.31 102 CYS A O 1
ATOM 825 N N . TYR A 1 103 ? 3.012 -19.859 -1.304 1 91.75 103 TYR A N 1
ATOM 826 C CA . TYR A 1 103 ? 2.75 -21.031 -0.472 1 91.75 103 TYR A CA 1
ATOM 827 C C . TYR A 1 103 ? 3.811 -21.188 0.613 1 91.75 103 TYR A C 1
ATOM 829 O O . TYR A 1 103 ? 3.506 -21.594 1.735 1 91.75 103 TYR A O 1
ATOM 837 N N . GLN A 1 104 ? 5.008 -20.797 0.381 1 92.69 104 GLN A N 1
ATOM 838 C CA . GLN A 1 104 ? 6.117 -20.938 1.322 1 92.69 104 GLN A CA 1
ATOM 839 C C . GLN A 1 104 ? 5.918 -20.047 2.541 1 92.69 104 GLN A C 1
ATOM 841 O O . GLN A 1 104 ? 6.348 -20.391 3.646 1 92.69 104 GLN A O 1
ATOM 846 N N . GLY A 1 105 ? 5.254 -18.906 2.361 1 93.19 105 GLY A N 1
ATOM 847 C CA . GLY A 1 105 ? 4.988 -18.031 3.486 1 93.19 105 GLY A CA 1
ATOM 848 C C . GLY A 1 105 ? 6.25 -17.438 4.098 1 93.19 105 GLY A C 1
ATOM 849 O O . GLY A 1 105 ? 7.082 -16.875 3.387 1 93.19 105 GLY A O 1
ATOM 850 N N . CYS A 1 106 ? 6.344 -17.625 5.434 1 95.81 106 CYS A N 1
ATOM 851 C CA . CYS A 1 106 ? 7.516 -17.141 6.152 1 95.81 106 CYS A CA 1
ATOM 852 C C . CYS A 1 106 ? 8.727 -18.031 5.887 1 95.81 106 CYS A C 1
ATOM 854 O O . CYS A 1 106 ? 8.68 -19.234 6.125 1 95.81 106 CYS A O 1
ATOM 856 N N . VAL A 1 107 ? 9.695 -17.375 5.312 1 93.75 107 VAL A N 1
ATOM 857 C CA . VAL A 1 107 ? 10.945 -18.094 5.047 1 93.75 107 VAL A CA 1
ATOM 858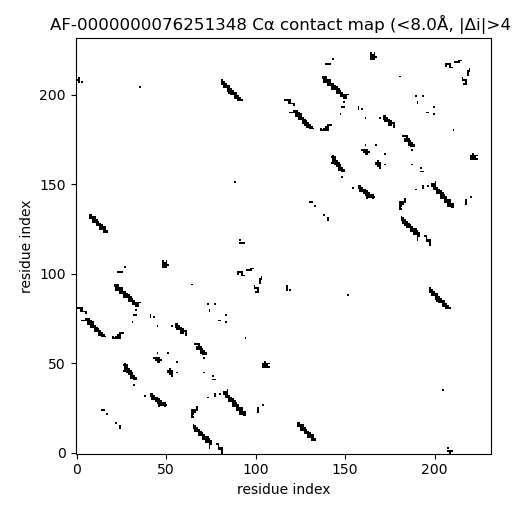 C C . VAL A 1 107 ? 12.094 -17.406 5.785 1 93.75 107 VAL A C 1
ATOM 860 O O . VAL A 1 107 ? 12.5 -16.297 5.422 1 93.75 107 VAL A O 1
ATOM 863 N N . LYS A 1 108 ? 12.531 -18 6.926 1 85.69 108 LYS A N 1
ATOM 864 C CA . LYS A 1 108 ? 13.656 -17.453 7.68 1 85.69 108 LYS A CA 1
ATOM 865 C C . LYS A 1 108 ? 14.984 -17.797 7 1 85.69 108 LYS A C 1
ATOM 867 O O . LYS A 1 108 ? 15.195 -18.922 6.559 1 85.69 108 LYS A O 1
ATOM 872 N N . ARG A 1 109 ? 15.578 -16.734 6.398 1 71.56 109 ARG A N 1
ATOM 873 C CA . ARG A 1 109 ? 16.875 -17.031 5.82 1 71.56 109 ARG A CA 1
ATOM 874 C C . ARG A 1 109 ? 17.859 -17.516 6.891 1 71.56 109 ARG A C 1
ATOM 876 O O . ARG A 1 109 ? 17.953 -16.906 7.965 1 71.56 109 ARG A O 1
ATOM 883 N N . SER A 1 110 ? 18.078 -18.703 6.922 1 61.88 110 SER A N 1
ATOM 884 C CA . SER A 1 110 ? 19.141 -19.203 7.785 1 61.88 110 SER A CA 1
ATOM 885 C C . SER A 1 110 ? 20.469 -18.547 7.449 1 61.88 110 SER A C 1
ATOM 887 O O . SER A 1 110 ? 20.719 -18.156 6.305 1 61.88 110 SER A O 1
ATOM 889 N N . LYS A 1 111 ? 21.234 -17.859 8.422 1 53.12 111 LYS A N 1
ATOM 890 C CA . LYS A 1 111 ? 22.641 -17.516 8.266 1 53.12 111 LYS A CA 1
ATOM 891 C C . LYS A 1 111 ? 23.391 -18.578 7.449 1 53.12 111 LYS A C 1
ATOM 893 O O . LYS A 1 111 ? 23.531 -19.719 7.895 1 53.12 111 LYS A O 1
ATOM 898 N N . ARG A 1 112 ? 23.234 -18.703 6.316 1 43.56 112 ARG A N 1
ATOM 899 C CA . ARG A 1 112 ? 24.266 -19.594 5.781 1 43.56 112 ARG A CA 1
ATOM 900 C C . ARG A 1 112 ? 25.625 -19.281 6.387 1 43.56 112 ARG A C 1
ATOM 902 O O . ARG A 1 112 ? 25.953 -18.125 6.617 1 43.56 112 ARG A O 1
ATOM 909 N N . GLU A 1 113 ? 26.234 -20.219 7.031 1 42.31 113 GLU A N 1
ATOM 910 C CA . GLU A 1 113 ? 27.594 -20.25 7.57 1 42.31 113 GLU A CA 1
ATOM 911 C C . GLU A 1 113 ? 28.578 -19.562 6.633 1 42.31 113 GLU A C 1
ATOM 913 O O . GLU A 1 113 ? 28.75 -19.984 5.488 1 42.31 113 GLU A O 1
ATOM 918 N N . ALA A 1 114 ? 28.75 -18.344 6.602 1 43.56 114 ALA A N 1
ATOM 919 C CA . ALA A 1 114 ? 30.016 -17.844 6.066 1 43.56 114 ALA A CA 1
ATOM 920 C C . ALA A 1 114 ? 31.156 -18.797 6.367 1 43.56 114 ALA A C 1
ATOM 922 O O . ALA A 1 114 ? 31.562 -18.953 7.52 1 43.56 114 ALA A O 1
ATOM 923 N N . SER A 1 115 ? 30.984 -19.953 5.906 1 36 115 SER A N 1
ATOM 924 C CA . SER A 1 115 ? 32.219 -20.703 5.957 1 36 115 SER A CA 1
ATOM 925 C C . SER A 1 115 ? 33.375 -19.891 5.355 1 36 115 SER A C 1
ATOM 927 O O . SER A 1 115 ? 33.375 -19.625 4.156 1 36 115 SER A O 1
ATOM 929 N N . SER A 1 116 ? 33.688 -18.828 5.988 1 27.05 116 SER A N 1
ATOM 930 C CA . SER A 1 116 ? 35.156 -18.656 5.816 1 27.05 116 SER A CA 1
ATOM 931 C C . SER A 1 116 ? 35.906 -19.891 6.266 1 27.05 116 SER A C 1
ATOM 933 O O . SER A 1 116 ? 35.5 -20.562 7.223 1 27.05 116 SER A O 1
ATOM 935 N N . PRO B 1 1 ? 6.855 -19.734 -13.594 1 40.34 1 PRO B N 1
ATOM 936 C CA . PRO B 1 1 ? 6.688 -18.359 -13.109 1 40.34 1 PRO B CA 1
ATOM 937 C C . PRO B 1 1 ? 5.359 -17.734 -13.539 1 40.34 1 PRO B C 1
ATOM 939 O O . PRO B 1 1 ? 4.898 -17.984 -14.664 1 40.34 1 PRO B O 1
ATOM 942 N N . TYR B 1 2 ? 4.414 -17.656 -12.594 1 50.22 2 TYR B N 1
ATOM 943 C CA . TYR B 1 2 ? 3.117 -17.188 -13.062 1 50.22 2 TYR B CA 1
ATOM 944 C C . TYR B 1 2 ? 3.252 -15.852 -13.781 1 50.22 2 TYR B C 1
ATOM 946 O O . TYR B 1 2 ? 3.986 -14.969 -13.336 1 50.22 2 TYR B O 1
ATOM 954 N N . TYR B 1 3 ? 2.961 -16 -15.031 1 53.75 3 TYR B N 1
ATOM 955 C CA . TYR B 1 3 ? 2.973 -14.844 -15.914 1 53.75 3 TYR B CA 1
ATOM 956 C C . TYR B 1 3 ? 1.765 -13.945 -15.656 1 53.75 3 TYR B C 1
ATOM 958 O O . TYR B 1 3 ? 0.621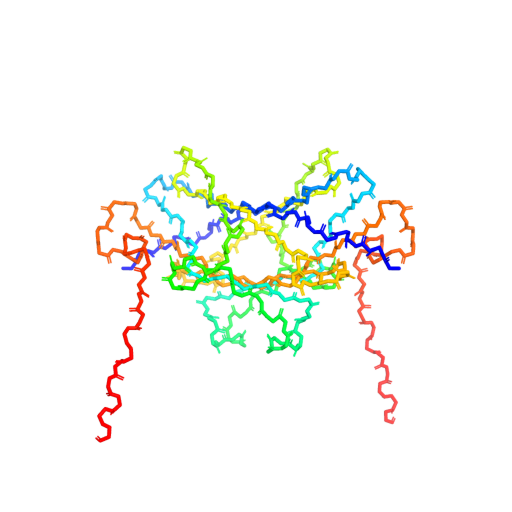 -14.391 -15.789 1 53.75 3 TYR B O 1
ATOM 966 N N . VAL B 1 4 ? 2.033 -13.109 -14.789 1 59.81 4 VAL B N 1
ATOM 967 C CA . VAL B 1 4 ? 0.964 -12.125 -14.648 1 59.81 4 VAL B CA 1
ATOM 968 C C . VAL B 1 4 ? 0.743 -11.406 -15.977 1 59.81 4 VAL B C 1
ATOM 970 O O . VAL B 1 4 ? 1.702 -11.016 -16.656 1 59.81 4 VAL B O 1
ATOM 973 N N . ASN B 1 5 ? -0.414 -11.805 -16.531 1 59.78 5 ASN B N 1
ATOM 974 C CA . ASN B 1 5 ? -0.714 -11.18 -17.812 1 59.78 5 ASN B CA 1
ATOM 975 C C . ASN B 1 5 ? -0.592 -9.656 -17.734 1 59.78 5 ASN B C 1
ATOM 977 O O . ASN B 1 5 ? -0.81 -9.07 -16.672 1 59.78 5 ASN B O 1
ATOM 981 N N . ILE B 1 6 ? -0.183 -9.117 -18.906 1 56.59 6 ILE B N 1
ATOM 982 C CA . ILE B 1 6 ? -0.065 -7.703 -19.234 1 56.59 6 ILE B CA 1
ATOM 983 C C . ILE B 1 6 ? -1.415 -7.016 -19.031 1 56.59 6 ILE B C 1
ATOM 985 O O . ILE B 1 6 ? -2.453 -7.555 -19.422 1 56.59 6 ILE B O 1
ATOM 989 N N . ASN B 1 7 ? -1.522 -6.188 -18.141 1 63.12 7 ASN B N 1
ATOM 990 C CA . ASN B 1 7 ? -2.666 -5.281 -18.094 1 63.12 7 ASN B CA 1
ATOM 991 C C . ASN B 1 7 ? -3.539 -5.535 -16.875 1 63.12 7 ASN B C 1
ATOM 993 O O . ASN B 1 7 ? -4.762 -5.395 -16.938 1 63.12 7 ASN B O 1
ATOM 997 N N . GLN B 1 8 ? -2.881 -6.023 -16.062 1 78.44 8 GLN B N 1
ATOM 998 C CA . GLN B 1 8 ? -3.666 -6.188 -14.852 1 78.44 8 GLN B CA 1
ATOM 999 C C . GLN B 1 8 ? -3.547 -4.957 -13.945 1 78.44 8 GLN B C 1
ATOM 1001 O O . GLN B 1 8 ? -2.475 -4.359 -13.852 1 78.44 8 GLN B O 1
ATOM 1006 N N . ASP B 1 9 ? -4.715 -4.652 -13.438 1 86.56 9 ASP B N 1
ATOM 1007 C CA . ASP B 1 9 ? -4.742 -3.494 -12.547 1 86.56 9 ASP B CA 1
ATOM 1008 C C . ASP B 1 9 ? -4.551 -3.914 -11.094 1 86.56 9 ASP B C 1
ATOM 1010 O O . ASP B 1 9 ? -5.043 -4.965 -10.672 1 86.56 9 ASP B O 1
ATOM 1014 N N . LEU B 1 10 ? -3.818 -3.172 -10.492 1 90.94 10 LEU B N 1
ATOM 1015 C CA . LEU B 1 10 ? -3.738 -3.289 -9.039 1 90.94 10 LEU B CA 1
ATOM 1016 C C . LEU B 1 10 ? -4.57 -2.209 -8.359 1 90.94 10 LEU B C 1
ATOM 1018 O O . LEU B 1 10 ? -4.465 -1.028 -8.695 1 90.94 10 LEU B O 1
ATOM 1022 N N . PHE B 1 11 ? -5.457 -2.691 -7.504 1 94.75 11 PHE B N 1
ATOM 1023 C CA . PHE B 1 11 ? -6.273 -1.79 -6.699 1 94.75 11 PHE B CA 1
ATOM 1024 C C . PHE B 1 11 ? -5.727 -1.688 -5.277 1 94.75 11 PHE B C 1
ATOM 1026 O O . PHE B 1 11 ? -5.434 -2.703 -4.645 1 94.75 11 PHE B O 1
ATOM 1033 N N . LEU B 1 12 ? -5.543 -0.468 -4.844 1 97 12 LEU B N 1
ATOM 1034 C CA . LEU B 1 12 ? -4.992 -0.256 -3.51 1 97 12 LEU B CA 1
ATOM 1035 C C . LEU B 1 12 ? -5.898 0.649 -2.684 1 97 12 LEU B C 1
ATOM 1037 O O . LEU B 1 12 ? -6.508 1.578 -3.219 1 97 12 LEU B O 1
ATOM 1041 N N . GLU B 1 13 ? -6 0.374 -1.452 1 97.5 13 GLU B N 1
ATOM 1042 C CA . GLU B 1 13 ? -6.73 1.202 -0.499 1 97.5 13 GLU B CA 1
ATOM 1043 C C . GLU B 1 13 ? -5.938 1.387 0.793 1 97.5 13 GLU B C 1
ATOM 1045 O O . GLU B 1 13 ? -5.34 0.438 1.301 1 97.5 13 GLU B O 1
ATOM 1050 N N . ALA B 1 14 ? -5.848 2.551 1.249 1 96.25 14 ALA B N 1
ATOM 1051 C CA . ALA B 1 14 ? -5.27 2.885 2.549 1 96.25 14 ALA B CA 1
ATOM 1052 C C . ALA B 1 14 ? -6.258 3.678 3.4 1 96.25 14 ALA B C 1
ATOM 1054 O O . ALA B 1 14 ? -6.926 4.586 2.904 1 96.25 14 ALA B O 1
ATOM 1055 N N . SER B 1 15 ? -6.383 3.293 4.66 1 94.06 15 SER B N 1
ATOM 1056 C CA . SER B 1 15 ? -7.309 3.977 5.555 1 94.06 15 SER B CA 1
ATOM 1057 C C . SER B 1 15 ? -6.684 4.207 6.93 1 94.06 15 SER B C 1
ATOM 1059 O O . SER B 1 15 ? -6.113 3.285 7.52 1 94.06 15 SER B O 1
ATOM 1061 N N . LEU B 1 16 ? -6.852 5.402 7.398 1 90.19 16 LEU B N 1
ATOM 1062 C CA . LEU B 1 16 ? -6.398 5.754 8.742 1 90.19 16 LEU B CA 1
ATOM 1063 C C . LEU B 1 16 ? -7.504 5.52 9.766 1 90.19 16 LEU B C 1
ATOM 1065 O O . LEU B 1 16 ? -8.578 6.113 9.672 1 90.19 16 LEU B O 1
ATOM 1069 N N . HIS B 1 17 ? -7.223 4.613 10.586 1 87.25 17 HIS B N 1
ATOM 1070 C CA . HIS B 1 17 ? -8.188 4.375 11.656 1 87.25 17 HIS B CA 1
ATOM 1071 C C . HIS B 1 17 ? -7.883 5.242 12.867 1 87.25 17 HIS B C 1
ATOM 1073 O O . HIS B 1 17 ? -7.16 4.82 13.781 1 87.25 17 HIS B O 1
ATOM 1079 N N . SER B 1 18 ? -8.438 6.371 12.773 1 80.31 18 SER B N 1
ATOM 1080 C CA . SER B 1 18 ? -8.289 7.359 13.844 1 80.31 18 SER B CA 1
ATOM 1081 C C . SER B 1 18 ? -9.641 7.785 14.391 1 80.31 18 SER B C 1
ATOM 1083 O O . SER B 1 18 ? -10.617 7.883 13.648 1 80.31 18 SER B O 1
ATOM 1085 N N . PRO B 1 19 ? -9.672 8.039 15.68 1 79.44 19 PRO B N 1
ATOM 1086 C CA . PRO B 1 19 ? -10.914 8.562 16.25 1 79.44 19 PRO B CA 1
ATOM 1087 C C . PRO B 1 19 ? -11.242 9.977 15.773 1 79.44 19 PRO B C 1
ATOM 1089 O O . PRO B 1 19 ? -12.375 10.43 15.922 1 79.44 19 PRO B O 1
ATOM 1092 N N . ASP B 1 20 ? -10.219 10.578 15.258 1 80.94 20 ASP B N 1
ATOM 1093 C CA . ASP B 1 20 ? -10.391 11.945 14.781 1 80.94 20 ASP B CA 1
ATOM 1094 C C . ASP B 1 20 ? -10.906 11.969 13.344 1 80.94 20 ASP B C 1
ATOM 1096 O O . ASP B 1 20 ? -10.172 11.641 12.414 1 80.94 20 ASP B O 1
ATOM 1100 N N . PRO B 1 21 ? -12.156 12.43 13.164 1 82.06 21 PRO B N 1
ATOM 1101 C CA . PRO B 1 21 ? -12.734 12.414 11.82 1 82.06 21 PRO B CA 1
ATOM 1102 C C . PRO B 1 21 ? -12.234 13.555 10.945 1 82.06 21 PRO B C 1
ATOM 1104 O O . PRO B 1 21 ? -12.523 13.594 9.75 1 82.06 21 PRO B O 1
ATOM 1107 N N . SER B 1 22 ? -11.438 14.438 11.508 1 86.38 22 SER B N 1
ATOM 1108 C CA . SER B 1 22 ? -11.008 15.609 10.758 1 86.38 22 SER B CA 1
ATOM 1109 C C . SER B 1 22 ? -9.703 15.352 10.023 1 86.38 22 SER B C 1
ATOM 1111 O O . SER B 1 22 ? -9.125 16.266 9.43 1 86.38 22 SER B O 1
ATOM 1113 N N . LEU B 1 23 ? -9.312 14.156 10.016 1 87.88 23 LEU B N 1
ATOM 1114 C CA . LEU B 1 23 ? -8.047 13.844 9.359 1 87.88 23 LEU B CA 1
ATOM 1115 C C . LEU B 1 23 ? -8.281 13.359 7.93 1 87.88 23 LEU B C 1
ATOM 1117 O O . LEU B 1 23 ? -9.344 12.82 7.617 1 87.88 23 LEU B O 1
ATOM 1121 N N . GLU B 1 24 ? -7.266 13.648 7.176 1 91.5 24 GLU B N 1
ATOM 1122 C CA . GLU B 1 24 ? -7.316 13.172 5.793 1 91.5 24 GLU B CA 1
ATOM 1123 C C . GLU B 1 24 ? -5.996 12.531 5.383 1 91.5 24 GLU B C 1
ATOM 1125 O O . GLU B 1 24 ? -4.941 12.852 5.934 1 91.5 24 GLU B O 1
ATOM 1130 N N . LEU B 1 25 ? -6.133 11.586 4.559 1 92.31 25 LEU B N 1
ATOM 1131 C CA . LEU B 1 25 ? -4.98 10.883 4.008 1 92.31 25 LEU B CA 1
ATOM 1132 C C . LEU B 1 25 ? -4.738 11.289 2.559 1 92.31 25 LEU B C 1
ATOM 1134 O O . LEU B 1 25 ? -5.68 11.391 1.771 1 92.31 25 LEU B O 1
ATOM 1138 N N . PHE B 1 26 ? -3.439 11.594 2.227 1 93.69 26 PHE B N 1
ATOM 1139 C CA . PHE B 1 26 ? -3.064 12.094 0.908 1 93.69 26 PHE B CA 1
ATOM 1140 C C . PHE B 1 26 ? -1.888 11.312 0.344 1 93.69 26 PHE B C 1
ATOM 1142 O O . PHE B 1 26 ? -0.908 11.055 1.049 1 93.69 26 PHE B O 1
ATOM 1149 N N . LEU B 1 27 ? -2.029 10.789 -0.984 1 96.38 27 LEU B N 1
ATOM 1150 C CA . LEU B 1 27 ? -0.938 10.102 -1.662 1 96.38 27 LEU B CA 1
ATOM 1151 C C . LEU B 1 27 ? 0.011 11.094 -2.318 1 96.38 27 LEU B C 1
ATOM 1153 O O . LEU B 1 27 ? -0.32 11.688 -3.348 1 96.38 27 LEU B O 1
ATOM 1157 N N . HIS B 1 28 ? 1.135 11.25 -1.721 1 94.75 28 HIS B N 1
ATOM 1158 C CA . HIS B 1 28 ? 2.078 12.266 -2.174 1 94.75 28 HIS B CA 1
ATOM 1159 C C . HIS B 1 28 ? 2.941 11.742 -3.318 1 94.75 28 HIS B C 1
ATOM 1161 O O . HIS B 1 28 ? 3.076 12.406 -4.352 1 94.75 28 HIS B O 1
ATOM 1167 N N . THR B 1 29 ? 3.586 10.656 -3.129 1 93.94 29 THR B N 1
ATOM 1168 C CA . THR B 1 29 ? 4.441 10.016 -4.121 1 93.94 29 THR B CA 1
ATOM 1169 C C . THR B 1 29 ? 4.305 8.492 -4.051 1 93.94 29 THR B C 1
ATOM 1171 O O . THR B 1 29 ? 4.254 7.922 -2.959 1 93.94 29 THR B O 1
ATOM 1174 N N . CYS B 1 30 ? 4.254 7.863 -5.199 1 92.88 30 CYS B N 1
ATOM 1175 C CA . CYS B 1 30 ? 4.184 6.406 -5.277 1 92.88 30 CYS B CA 1
ATOM 1176 C C . CYS B 1 30 ? 4.863 5.895 -6.539 1 92.88 30 CYS B C 1
ATOM 1178 O O . CYS B 1 30 ? 4.586 6.379 -7.641 1 92.88 30 CYS B O 1
ATOM 1180 N N . VAL B 1 31 ? 5.742 4.961 -6.375 1 91.12 31 VAL B N 1
ATOM 1181 C CA . VAL B 1 31 ? 6.465 4.375 -7.5 1 91.12 31 VAL B CA 1
ATOM 1182 C C . VAL B 1 31 ? 6.355 2.854 -7.453 1 91.12 31 VAL B C 1
ATOM 1184 O O . VAL B 1 31 ? 6.266 2.266 -6.371 1 91.12 31 VAL B O 1
ATOM 1187 N N . ALA B 1 32 ? 6.285 2.275 -8.594 1 89.5 32 ALA B N 1
ATOM 1188 C CA . ALA B 1 32 ? 6.246 0.819 -8.711 1 89.5 32 ALA B CA 1
ATOM 1189 C C . ALA B 1 32 ? 7.434 0.303 -9.523 1 89.5 32 ALA B C 1
ATOM 1191 O O . ALA B 1 32 ? 7.848 0.93 -10.5 1 89.5 32 ALA B O 1
ATOM 1192 N N . SER B 1 33 ? 7.961 -0.785 -9.062 1 85.31 33 SER B N 1
ATOM 1193 C CA . SER B 1 33 ? 9.062 -1.414 -9.781 1 85.31 33 SER B CA 1
ATOM 1194 C C . SER B 1 33 ? 8.977 -2.934 -9.703 1 85.31 33 SER B C 1
ATOM 1196 O O . SER B 1 33 ? 8.359 -3.48 -8.781 1 85.31 33 SER B O 1
ATOM 1198 N N . PRO B 1 34 ? 9.516 -3.635 -10.688 1 79.19 34 PRO B N 1
ATOM 1199 C CA . PRO B 1 34 ? 9.539 -5.098 -10.633 1 79.19 34 PRO B CA 1
ATOM 1200 C C . PRO B 1 34 ? 10.602 -5.637 -9.688 1 79.19 34 PRO B C 1
ATOM 1202 O O . PRO B 1 34 ? 10.617 -6.832 -9.383 1 79.19 34 PRO B O 1
ATOM 1205 N N . SER B 1 35 ? 11.547 -4.773 -9.328 1 73.38 35 SER B N 1
ATOM 1206 C CA . SER B 1 35 ? 12.609 -5.23 -8.445 1 73.38 35 SER B CA 1
ATOM 1207 C C . SER B 1 35 ? 12.945 -4.184 -7.387 1 73.38 35 SER B C 1
ATOM 1209 O O . SER B 1 35 ? 12.781 -2.984 -7.625 1 73.38 35 SER B O 1
ATOM 1211 N N . ARG B 1 36 ? 13.305 -4.703 -6.184 1 65.56 36 ARG B N 1
ATOM 1212 C CA . ARG B 1 36 ? 13.688 -3.811 -5.094 1 65.56 36 ARG B CA 1
ATOM 1213 C C . ARG B 1 36 ? 14.961 -3.049 -5.43 1 65.56 36 ARG B C 1
ATOM 1215 O O . ARG B 1 36 ? 15.141 -1.908 -5 1 65.56 36 ARG B O 1
ATOM 1222 N N . HIS B 1 37 ? 15.953 -3.826 -6.043 1 59.34 37 HIS B N 1
ATOM 1223 C CA . HIS B 1 37 ? 17.328 -3.361 -6.133 1 59.34 37 HIS B CA 1
ATOM 1224 C C . HIS B 1 37 ? 17.547 -2.508 -7.379 1 59.34 37 HIS B C 1
ATOM 1226 O O . HIS B 1 37 ? 18.562 -1.829 -7.504 1 59.34 37 HIS B O 1
ATOM 1232 N N . ASN B 1 38 ? 16.828 -2.631 -8.344 1 52.81 38 ASN B N 1
ATOM 1233 C CA . ASN B 1 38 ? 17.172 -1.89 -9.547 1 52.81 38 ASN B CA 1
ATOM 1234 C C . ASN B 1 38 ? 16.078 -0.901 -9.938 1 52.81 38 ASN B C 1
ATOM 1236 O O . ASN B 1 38 ? 15.289 -1.161 -10.852 1 52.81 38 ASN B O 1
ATOM 1240 N N . PRO B 1 39 ? 15.938 0.198 -8.984 1 53.03 39 PRO B N 1
ATOM 1241 C CA . PRO B 1 39 ? 14.859 1.179 -9.172 1 53.03 39 PRO B CA 1
ATOM 1242 C C . PRO B 1 39 ? 14.969 1.926 -10.5 1 53.03 39 PRO B C 1
ATOM 1244 O O . PRO B 1 39 ? 13.969 2.453 -10.992 1 53.03 39 PRO B O 1
ATOM 1247 N N . THR B 1 40 ? 16.203 2.023 -10.922 1 50.25 40 THR B N 1
ATOM 1248 C CA . THR B 1 40 ? 16.375 2.898 -12.078 1 50.25 40 THR B CA 1
ATOM 1249 C C . THR B 1 40 ? 15.773 2.264 -13.328 1 50.25 40 THR B C 1
ATOM 1251 O O . THR B 1 40 ? 15.25 2.965 -14.195 1 50.25 40 THR B O 1
ATOM 1254 N N . THR B 1 41 ? 16 0.937 -13.359 1 53.22 41 THR B N 1
ATOM 1255 C CA . THR B 1 41 ? 15.469 0.365 -14.594 1 53.22 41 THR B CA 1
ATOM 1256 C C . THR B 1 41 ? 14.078 -0.208 -14.359 1 53.22 41 THR B C 1
ATOM 1258 O O . THR B 1 41 ? 13.883 -1.062 -13.492 1 53.22 41 THR B O 1
ATOM 1261 N N . GLY B 1 42 ? 13.102 0.43 -14.883 1 63.78 42 GLY B N 1
ATOM 1262 C CA . GLY B 1 42 ? 11.742 -0.095 -14.914 1 63.78 42 GLY B CA 1
ATOM 1263 C C . GLY B 1 42 ? 10.844 0.509 -13.852 1 63.78 42 GLY B C 1
ATOM 1264 O O . GLY B 1 42 ? 9.836 -0.093 -13.469 1 63.78 42 GLY B O 1
ATOM 1265 N N . VAL B 1 43 ? 11.555 1.543 -13.164 1 75 43 VAL B N 1
ATOM 1266 C CA . VAL B 1 43 ? 10.727 2.225 -12.18 1 75 43 VAL B CA 1
ATOM 1267 C C . VAL B 1 43 ? 9.594 2.977 -12.883 1 75 43 VAL B C 1
ATOM 1269 O O . VAL B 1 43 ? 9.828 3.67 -13.875 1 75 43 VAL B O 1
ATOM 1272 N N . HIS B 1 44 ? 8.445 2.697 -12.453 1 84.12 44 HIS B N 1
ATOM 1273 C CA . HIS B 1 44 ? 7.238 3.34 -12.961 1 84.12 44 HIS B CA 1
ATOM 1274 C C . HIS B 1 44 ? 6.645 4.285 -11.922 1 84.12 44 HIS B C 1
ATOM 1276 O O . HIS B 1 44 ? 6.133 3.842 -10.891 1 84.12 44 HIS B O 1
ATOM 1282 N N . THR B 1 45 ? 6.805 5.613 -12.297 1 90.31 45 THR B N 1
ATOM 1283 C CA . THR B 1 45 ? 6.246 6.602 -11.383 1 90.31 45 THR B CA 1
ATOM 1284 C C . THR B 1 45 ? 4.734 6.711 -11.562 1 90.31 45 THR B C 1
ATOM 1286 O O . THR B 1 45 ? 4.254 7.016 -12.648 1 90.31 45 THR B O 1
ATOM 1289 N N . ILE B 1 46 ? 4.016 6.457 -10.508 1 93.31 46 ILE B N 1
ATOM 1290 C CA . ILE B 1 46 ? 2.559 6.527 -10.539 1 93.31 46 ILE B CA 1
ATOM 1291 C C . ILE B 1 46 ? 2.102 7.949 -10.219 1 93.31 46 ILE B C 1
ATOM 1293 O O . ILE B 1 46 ? 1.386 8.57 -11 1 93.31 46 ILE B O 1
ATOM 1297 N N . ILE B 1 47 ? 2.525 8.477 -9.086 1 95.19 47 ILE B N 1
ATOM 1298 C CA . ILE B 1 47 ? 2.279 9.836 -8.609 1 95.19 47 ILE B CA 1
ATOM 1299 C C . ILE B 1 47 ? 3.566 10.414 -8.023 1 95.19 47 ILE B C 1
ATOM 1301 O O . ILE B 1 47 ? 4.324 9.711 -7.352 1 95.19 47 ILE B O 1
ATOM 1305 N N . LYS B 1 48 ? 3.824 11.641 -8.367 1 94.94 48 LYS B N 1
ATOM 1306 C CA . LYS B 1 48 ? 4.965 12.352 -7.793 1 94.94 48 LYS B CA 1
ATOM 1307 C C . LYS B 1 48 ? 4.551 13.727 -7.285 1 94.94 48 LYS B C 1
ATOM 1309 O O . LYS B 1 48 ? 4.016 14.539 -8.039 1 94.94 48 LYS B O 1
ATOM 1314 N N . ASP B 1 49 ? 4.793 13.984 -6.004 1 95.25 49 ASP B N 1
ATOM 1315 C CA . ASP B 1 49 ? 4.473 15.258 -5.379 1 95.25 49 ASP B CA 1
ATOM 1316 C C . ASP B 1 49 ? 3.008 15.633 -5.594 1 95.25 49 ASP B C 1
ATOM 1318 O O . ASP B 1 49 ? 2.689 16.781 -5.867 1 95.25 49 ASP B O 1
ATOM 1322 N N . GLY B 1 50 ? 2.225 14.664 -5.578 1 96.38 50 GLY B N 1
ATOM 1323 C CA . GLY B 1 50 ? 0.794 14.883 -5.73 1 96.38 50 GLY B CA 1
ATOM 1324 C C . GLY B 1 50 ? 0.361 14.992 -7.18 1 96.38 50 GLY B C 1
ATOM 1325 O O . GLY B 1 50 ? -0.83 15.125 -7.469 1 96.38 50 GLY B O 1
ATOM 1326 N N . CYS B 1 51 ? 1.332 14.891 -8.117 1 96.81 51 CYS B N 1
ATOM 1327 C CA . CYS B 1 51 ? 1.017 14.984 -9.539 1 96.81 51 CYS B CA 1
ATOM 1328 C C . CYS B 1 51 ? 0.94 13.602 -10.18 1 96.81 51 CYS B C 1
ATOM 1330 O O . CYS B 1 51 ? 1.894 12.828 -10.102 1 96.81 51 CYS B O 1
ATOM 1332 N N . VAL B 1 52 ? -0.206 13.305 -10.859 1 95.75 52 VAL B N 1
ATOM 1333 C CA . VAL B 1 52 ? -0.39 12.016 -11.523 1 95.75 52 VAL B CA 1
ATOM 1334 C C . VAL B 1 52 ? 0.542 11.922 -12.734 1 95.75 52 VAL B C 1
ATOM 1336 O O . VAL B 1 52 ? 0.559 12.805 -13.586 1 95.75 52 VAL B O 1
ATOM 1339 N N . LYS B 1 53 ? 1.342 10.898 -12.758 1 93.5 53 LYS B N 1
ATOM 1340 C CA . LYS B 1 53 ? 2.275 10.688 -13.867 1 93.5 53 LYS B CA 1
ATOM 1341 C C . LYS B 1 53 ? 1.847 9.508 -14.727 1 93.5 53 LYS B C 1
ATOM 1343 O O . LYS B 1 53 ? 2.105 9.484 -15.938 1 93.5 53 LYS B O 1
ATOM 1348 N N . ASP B 1 54 ? 1.239 8.516 -14.195 1 91.62 54 ASP B N 1
ATOM 1349 C CA . ASP B 1 54 ? 0.784 7.309 -14.883 1 91.62 54 ASP B CA 1
ATOM 1350 C C . ASP B 1 54 ? -0.615 7.504 -15.461 1 91.62 54 ASP B C 1
ATOM 1352 O O . ASP B 1 54 ? -1.58 7.699 -14.727 1 91.62 54 ASP B O 1
ATOM 1356 N N . PRO B 1 55 ? -0.755 7.316 -16.688 1 92.12 55 PRO B N 1
ATOM 1357 C CA . PRO B 1 55 ? -2.061 7.555 -17.312 1 92.12 55 PRO B CA 1
ATOM 1358 C C . PRO B 1 55 ? -3.111 6.531 -16.891 1 92.12 55 PRO B C 1
ATOM 1360 O O . PRO B 1 55 ? -4.309 6.754 -17.078 1 92.12 55 PRO B O 1
ATOM 1363 N N . THR B 1 56 ? -2.727 5.418 -16.422 1 91.12 56 THR B N 1
ATOM 1364 C CA . THR B 1 56 ? -3.689 4.391 -16.047 1 91.12 56 THR B CA 1
ATOM 1365 C C . THR B 1 56 ? -4.141 4.574 -14.602 1 91.12 56 THR B C 1
ATOM 1367 O O . THR B 1 56 ? -5.035 3.865 -14.133 1 91.12 56 THR B O 1
ATOM 1370 N N . TYR B 1 57 ? -3.434 5.5 -13.992 1 93.25 57 TYR B N 1
ATOM 1371 C CA . TYR B 1 57 ? -3.793 5.801 -12.609 1 93.25 57 TYR B CA 1
ATOM 1372 C C . TYR B 1 57 ? -5.203 6.371 -12.531 1 93.25 57 TYR B C 1
ATOM 1374 O O . TYR B 1 57 ? -5.59 7.215 -13.344 1 93.25 57 TYR B O 1
ATOM 1382 N N . ALA B 1 58 ? -5.98 5.887 -11.516 1 95.25 58 ALA B N 1
ATOM 1383 C CA . ALA B 1 58 ? -7.301 6.434 -11.211 1 95.25 58 ALA B CA 1
ATOM 1384 C C . ALA B 1 58 ? -7.602 6.344 -9.719 1 95.25 58 ALA B C 1
ATOM 1386 O O . ALA B 1 58 ? -7.246 5.359 -9.07 1 95.25 58 ALA B O 1
ATOM 1387 N N . THR B 1 59 ? -8.25 7.43 -9.18 1 95.31 59 THR B N 1
ATOM 1388 C CA . THR B 1 59 ? -8.703 7.422 -7.789 1 95.31 59 THR B CA 1
ATOM 1389 C C . THR B 1 59 ? -10.195 7.109 -7.711 1 95.31 59 THR B C 1
ATOM 1391 O O . THR B 1 59 ? -10.938 7.363 -8.656 1 95.31 59 THR B O 1
ATOM 1394 N N . PHE B 1 60 ? -10.555 6.527 -6.617 1 95.62 60 PHE B N 1
ATOM 1395 C CA . PHE B 1 60 ? -11.961 6.23 -6.387 1 95.62 60 PHE B CA 1
ATOM 1396 C C . PHE B 1 60 ? -12.477 6.973 -5.16 1 95.62 60 PHE B C 1
ATOM 1398 O O . PHE B 1 60 ? -11.781 7.07 -4.145 1 95.62 60 PHE B O 1
ATOM 1405 N N . TYR B 1 61 ? -13.578 7.461 -5.305 1 92.69 61 TYR B N 1
ATOM 1406 C CA . TYR B 1 61 ? -14.172 8.258 -4.238 1 92.69 61 TYR B CA 1
ATOM 1407 C C . TYR B 1 61 ? -14.445 7.402 -3.006 1 92.69 61 TYR B C 1
ATOM 1409 O O . TYR B 1 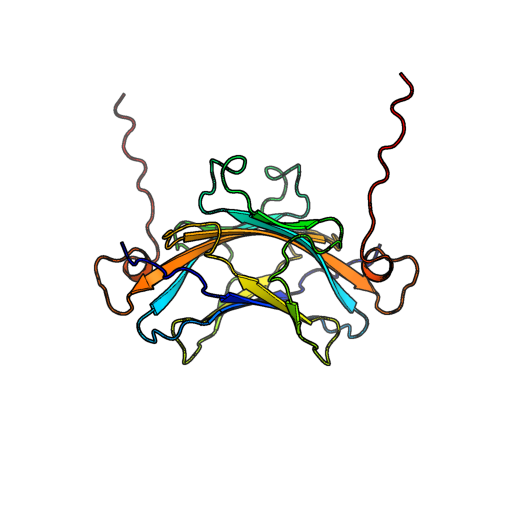61 ? -14.898 6.266 -3.121 1 92.69 61 TYR B O 1
ATOM 1417 N N . SER B 1 62 ? -14.141 7.957 -1.867 1 92.44 62 SER B N 1
ATOM 1418 C CA . SER B 1 62 ? -14.562 7.43 -0.573 1 92.44 62 SER B CA 1
ATOM 1419 C C . SER B 1 62 ? -15.258 8.5 0.261 1 92.44 62 SER B C 1
ATOM 1421 O O . SER B 1 62 ? -14.82 9.648 0.303 1 92.44 62 SER B O 1
ATOM 1423 N N . PRO B 1 63 ? -16.391 8.109 0.897 1 90.62 63 PRO B N 1
ATOM 1424 C CA . PRO B 1 63 ? -17.047 9.086 1.763 1 90.62 63 PRO B CA 1
ATOM 1425 C C . PRO B 1 63 ? -16.219 9.461 2.984 1 90.62 63 PRO B C 1
ATOM 1427 O O . PRO B 1 63 ? -16.516 10.445 3.664 1 90.62 63 PRO B O 1
ATOM 1430 N N . HIS B 1 64 ? -15.203 8.672 3.305 1 91.19 64 HIS B N 1
ATOM 1431 C CA . HIS B 1 64 ? -14.32 8.945 4.434 1 91.19 64 HIS B CA 1
ATOM 1432 C C . HIS B 1 64 ? -13 9.539 3.961 1 91.19 64 HIS B C 1
ATOM 1434 O O . HIS B 1 64 ? -12.258 8.898 3.207 1 91.19 64 HIS B O 1
ATOM 1440 N N . ARG B 1 65 ? -12.648 10.68 4.488 1 90.88 65 ARG B N 1
ATOM 1441 C CA . ARG B 1 65 ? -11.461 11.414 4.062 1 90.88 65 ARG B CA 1
ATOM 1442 C C . ARG B 1 65 ? -10.188 10.703 4.496 1 90.88 65 ARG B C 1
ATOM 1444 O O . ARG B 1 65 ? -9.102 10.977 3.973 1 90.88 65 ARG B O 1
ATOM 1451 N N . HIS B 1 66 ? -10.312 9.789 5.453 1 90.44 66 HIS B N 1
ATOM 1452 C CA . HIS B 1 66 ? -9.125 9.086 5.941 1 90.44 66 HIS B CA 1
ATOM 1453 C C . HIS B 1 66 ? -8.883 7.805 5.152 1 90.44 66 HIS B C 1
ATOM 1455 O O . HIS B 1 66 ? -8.148 6.922 5.609 1 90.44 66 HIS B O 1
ATOM 1461 N N . THR B 1 67 ? -9.547 7.684 4.047 1 94.31 67 THR B N 1
ATOM 1462 C CA . THR B 1 67 ? -9.398 6.512 3.191 1 94.31 67 THR B CA 1
ATOM 1463 C C . THR B 1 67 ? -9 6.918 1.778 1 94.31 67 THR B C 1
ATOM 1465 O O . THR B 1 67 ? -9.633 7.785 1.171 1 94.31 67 THR B O 1
ATOM 1468 N N . LEU B 1 68 ? -7.938 6.332 1.301 1 95.81 68 LEU B N 1
ATOM 1469 C CA . LEU B 1 68 ? -7.453 6.523 -0.061 1 95.81 68 LEU B CA 1
ATOM 1470 C C . LEU B 1 68 ? -7.645 5.258 -0.889 1 95.81 68 LEU B C 1
ATOM 1472 O O . LEU B 1 68 ? -7.301 4.16 -0.442 1 95.81 68 LEU B O 1
ATOM 1476 N N . ARG B 1 69 ? -8.266 5.383 -2.076 1 97.31 69 ARG B N 1
ATOM 1477 C CA . ARG B 1 69 ? -8.484 4.273 -3 1 97.31 69 ARG B CA 1
ATOM 1478 C C . ARG B 1 69 ? -7.992 4.625 -4.402 1 97.31 69 ARG B C 1
ATOM 1480 O O . ARG B 1 69 ? -8.375 5.652 -4.961 1 97.31 69 ARG B O 1
ATOM 1487 N N . PHE B 1 70 ? -7.188 3.754 -4.945 1 96.62 70 PHE B N 1
ATOM 1488 C CA . PHE B 1 70 ? -6.703 4.051 -6.285 1 96.62 70 PHE B CA 1
ATOM 1489 C C . PHE B 1 70 ? -6.301 2.773 -7.012 1 96.62 70 PHE B C 1
ATOM 1491 O O . PHE B 1 70 ? -6.242 1.702 -6.406 1 96.62 70 PHE B O 1
ATOM 1498 N N . LYS B 1 71 ? -6.098 2.881 -8.281 1 94.38 71 LYS B N 1
ATOM 1499 C CA . LYS B 1 71 ? -5.648 1.76 -9.102 1 94.38 71 LYS B CA 1
ATOM 1500 C C . LYS B 1 71 ? -4.633 2.215 -10.148 1 94.38 71 LYS B C 1
ATOM 1502 O O . LYS B 1 71 ? -4.504 3.412 -10.414 1 94.38 71 LYS B O 1
ATOM 1507 N N . PHE B 1 72 ? -3.908 1.34 -10.656 1 90.75 72 PHE B N 1
ATOM 1508 C CA . PHE B 1 72 ? -3.033 1.536 -11.812 1 90.75 72 PHE B CA 1
ATOM 1509 C C . PHE B 1 72 ? -2.73 0.208 -12.492 1 90.75 72 PHE B C 1
ATOM 1511 O O . PHE B 1 72 ? -2.959 -0.858 -11.922 1 90.75 72 PHE B O 1
ATOM 1518 N N . ASN B 1 73 ? -2.273 0.428 -13.719 1 85.81 73 ASN B N 1
ATOM 1519 C CA . ASN B 1 73 ? -1.86 -0.782 -14.422 1 85.81 73 ASN B CA 1
ATOM 1520 C C . ASN B 1 73 ? -0.469 -1.233 -13.992 1 85.81 73 ASN B C 1
ATOM 1522 O O . ASN B 1 73 ? 0.531 -0.609 -14.352 1 85.81 73 ASN B O 1
ATOM 1526 N N . ALA B 1 74 ? -0.421 -2.045 -13.023 1 73.94 74 ALA B N 1
ATOM 1527 C CA . ALA B 1 74 ? 0.827 -2.451 -12.375 1 73.94 74 ALA B CA 1
ATOM 1528 C C . ALA B 1 74 ? 1.718 -3.223 -13.352 1 73.94 74 ALA B C 1
ATOM 1530 O O . ALA B 1 74 ? 2.941 -3.23 -13.203 1 73.94 74 ALA B O 1
ATOM 1531 N N . PHE B 1 75 ? 1.22 -4.016 -14.25 1 62.84 75 PHE B N 1
ATOM 1532 C CA . PHE B 1 75 ? 2.057 -5.008 -14.914 1 62.84 75 PHE B CA 1
ATOM 1533 C C . PHE B 1 75 ? 2.357 -4.59 -16.344 1 62.84 75 PHE B C 1
ATOM 1535 O O . PHE B 1 75 ? 2.801 -5.406 -17.156 1 62.84 75 PHE B O 1
ATOM 1542 N N . GLN B 1 76 ? 1.869 -3.346 -16.672 1 55.47 76 GLN B N 1
ATOM 1543 C CA . GLN B 1 76 ? 2.365 -3.004 -18 1 55.47 76 GLN B CA 1
ATOM 1544 C C . GLN B 1 76 ? 3.891 -2.934 -18.016 1 55.47 76 GLN B C 1
ATOM 1546 O O . GLN B 1 76 ? 4.527 -3.391 -18.969 1 55.47 76 GLN B O 1
ATOM 1551 N N . SER B 1 77 ? 4.359 -2.119 -17.125 1 51.38 77 SER B N 1
ATOM 1552 C CA . SER B 1 77 ? 5.801 -1.891 -17.188 1 51.38 77 SER B CA 1
ATOM 1553 C C . SER B 1 77 ? 6.574 -3.092 -16.656 1 51.38 77 SER B C 1
ATOM 1555 O O . SER B 1 77 ? 7.777 -3.215 -16.891 1 51.38 77 SER B O 1
ATOM 1557 N N . ILE B 1 78 ? 5.918 -3.723 -15.766 1 51.53 78 ILE B N 1
ATOM 1558 C CA . ILE B 1 78 ? 6.727 -4.797 -15.203 1 51.53 78 ILE B CA 1
ATOM 1559 C C . ILE B 1 78 ? 6.586 -6.055 -16.062 1 51.53 78 ILE B C 1
ATOM 1561 O O . ILE B 1 78 ? 5.555 -6.73 -16.016 1 51.53 78 ILE B O 1
ATOM 1565 N N . ARG B 1 79 ? 6.527 -5.969 -17.312 1 52.56 79 ARG B N 1
ATOM 1566 C CA . ARG B 1 79 ? 6.367 -7.023 -18.312 1 52.56 79 ARG B CA 1
ATOM 1567 C C . ARG B 1 79 ? 6.641 -8.398 -17.703 1 52.56 79 ARG B C 1
ATOM 1569 O O . ARG B 1 79 ? 7.797 -8.805 -17.578 1 52.56 79 ARG B O 1
ATOM 1576 N N . ASN B 1 80 ? 5.453 -9.117 -17.266 1 58.31 80 ASN B N 1
ATOM 1577 C CA . ASN B 1 80 ? 5.512 -10.547 -16.984 1 58.31 80 ASN B CA 1
ATOM 1578 C C . ASN B 1 80 ? 6.148 -10.812 -15.617 1 58.31 80 ASN B C 1
ATOM 1580 O O . ASN B 1 80 ? 6.805 -11.836 -15.422 1 58.31 80 ASN B O 1
ATOM 1584 N N . ASN B 1 81 ? 6.301 -9.75 -14.773 1 72.12 81 ASN B N 1
ATOM 1585 C CA . ASN B 1 81 ? 6.844 -10.031 -13.453 1 72.12 81 ASN B CA 1
ATOM 1586 C C . ASN B 1 81 ? 5.738 -10.25 -12.422 1 72.12 81 ASN B C 1
ATOM 1588 O O . ASN B 1 81 ? 4.789 -9.469 -12.352 1 72.12 81 ASN B O 1
ATOM 1592 N N . PRO B 1 82 ? 5.801 -11.406 -11.797 1 79.81 82 PRO B N 1
ATOM 1593 C CA . PRO B 1 82 ? 4.781 -11.703 -10.789 1 79.81 82 PRO B CA 1
ATOM 1594 C C . PRO B 1 82 ? 5.016 -10.969 -9.469 1 79.81 82 PRO B C 1
ATOM 1596 O O . PRO B 1 82 ? 4.359 -11.266 -8.469 1 79.81 82 PRO B O 1
ATOM 1599 N N . VAL B 1 83 ? 5.949 -10.047 -9.516 1 83.75 83 VAL B N 1
ATOM 1600 C CA . VAL B 1 83 ? 6.289 -9.289 -8.312 1 83.75 83 VAL B CA 1
ATOM 1601 C C . VAL B 1 83 ? 6.18 -7.793 -8.594 1 83.75 83 VAL B C 1
ATOM 1603 O O . VAL B 1 83 ? 6.602 -7.32 -9.648 1 83.75 83 VAL B O 1
ATOM 1606 N N . VAL B 1 84 ? 5.633 -7.152 -7.648 1 84.81 84 VAL B N 1
ATOM 1607 C CA . VAL B 1 84 ? 5.598 -5.699 -7.738 1 84.81 84 VAL B CA 1
ATOM 1608 C C . VAL B 1 84 ? 6.121 -5.086 -6.441 1 84.81 84 VAL B C 1
ATOM 1610 O O . VAL B 1 84 ? 5.719 -5.492 -5.348 1 84.81 84 VAL B O 1
ATOM 1613 N N . TYR B 1 85 ? 7.047 -4.195 -6.633 1 88.25 85 TYR B N 1
ATOM 1614 C CA . TYR B 1 85 ? 7.57 -3.426 -5.508 1 88.25 85 TYR B CA 1
ATOM 1615 C C . TYR B 1 85 ? 6.969 -2.025 -5.48 1 88.25 85 TYR B C 1
ATOM 1617 O O . TYR B 1 85 ? 7.086 -1.274 -6.453 1 88.25 85 TYR B O 1
ATOM 1625 N N . LEU B 1 86 ? 6.301 -1.706 -4.43 1 90.88 86 LEU B N 1
ATOM 1626 C CA . LEU B 1 86 ? 5.668 -0.4 -4.285 1 90.88 86 LEU B CA 1
ATOM 1627 C C . LEU B 1 86 ? 6.367 0.43 -3.215 1 90.88 86 LEU B C 1
ATOM 1629 O O . LEU B 1 86 ? 6.668 -0.074 -2.131 1 90.88 86 LEU B O 1
ATOM 1633 N N . GLN B 1 87 ? 6.641 1.605 -3.549 1 91.06 87 GLN B N 1
ATOM 1634 C CA . GLN B 1 87 ? 7.137 2.6 -2.602 1 91.06 87 GLN B CA 1
ATOM 1635 C C . GLN B 1 87 ? 6.254 3.846 -2.6 1 91.06 87 GLN B C 1
ATOM 1637 O O . GLN B 1 87 ? 6.266 4.621 -3.555 1 91.06 87 GLN B O 1
ATOM 1642 N N . CYS B 1 88 ? 5.586 4.027 -1.475 1 93.38 88 CYS B N 1
ATOM 1643 C CA . CYS B 1 88 ? 4.602 5.105 -1.458 1 93.38 88 CYS B CA 1
ATOM 1644 C C . CYS B 1 88 ? 4.773 5.98 -0.221 1 93.38 88 CYS B C 1
ATOM 1646 O O . CYS B 1 88 ? 5.117 5.484 0.853 1 93.38 88 CYS B O 1
ATOM 1648 N N . GLN B 1 89 ? 4.516 7.242 -0.419 1 92.06 89 GLN B N 1
ATOM 1649 C CA . GLN B 1 89 ? 4.477 8.219 0.662 1 92.06 89 GLN B CA 1
ATOM 1650 C C . GLN B 1 89 ? 3.055 8.719 0.906 1 92.06 89 GLN B C 1
ATOM 1652 O O . GLN B 1 89 ? 2.436 9.305 0.016 1 92.06 89 GLN B O 1
ATOM 1657 N N . LEU B 1 90 ? 2.625 8.5 2.111 1 92.44 90 LEU B N 1
ATOM 1658 C CA . LEU B 1 90 ? 1.308 8.977 2.52 1 92.44 90 LEU B CA 1
ATOM 1659 C C . LEU B 1 90 ? 1.428 10.102 3.543 1 92.44 90 LEU B C 1
ATOM 1661 O O . LEU B 1 90 ? 2.258 10.031 4.453 1 92.44 90 LEU B O 1
ATOM 1665 N 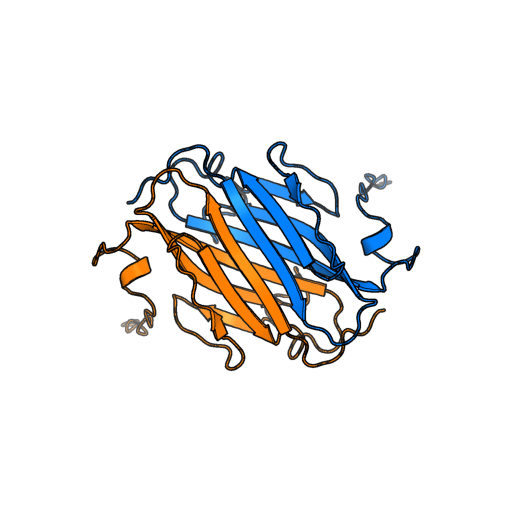N . VAL B 1 91 ? 0.574 11.047 3.383 1 90.25 91 VAL B N 1
ATOM 1666 C CA . VAL B 1 91 ? 0.608 12.203 4.277 1 90.25 91 VAL B CA 1
ATOM 1667 C C . VAL B 1 91 ? -0.737 12.344 4.984 1 90.25 91 VAL B C 1
ATOM 1669 O O . VAL B 1 91 ? -1.791 12.258 4.352 1 90.25 91 VAL B O 1
ATOM 1672 N N . VAL B 1 92 ? -0.617 12.562 6.258 1 89.19 92 VAL B N 1
ATOM 1673 C CA . VAL B 1 92 ? -1.819 12.82 7.043 1 89.19 92 VAL B CA 1
ATOM 1674 C C . VAL B 1 92 ? -1.959 14.328 7.285 1 89.19 92 VAL B C 1
ATOM 1676 O O . VAL B 1 92 ? -0.996 14.992 7.676 1 89.19 92 VAL B O 1
ATOM 1679 N N . CYS B 1 93 ? -3.15 14.742 7.039 1 89.44 93 CYS B N 1
ATOM 1680 C CA . CYS B 1 93 ? -3.428 16.156 7.246 1 89.44 93 CYS B CA 1
ATOM 1681 C C . CYS B 1 93 ? -4.73 16.359 8.008 1 89.44 93 CYS B C 1
ATOM 1683 O O . CYS B 1 93 ? -5.52 15.422 8.156 1 89.44 93 CYS B O 1
ATOM 1685 N N . ARG B 1 94 ? -4.848 17.594 8.492 1 88.19 94 ARG B N 1
ATOM 1686 C CA . ARG B 1 94 ? -6.176 18.016 8.922 1 88.19 94 ARG B CA 1
ATOM 1687 C C . ARG B 1 94 ? -7.039 18.406 7.734 1 88.19 94 ARG B C 1
ATOM 1689 O O . ARG B 1 94 ? -6.609 19.203 6.883 1 88.19 94 ARG B O 1
ATOM 1696 N N . ALA B 1 95 ? -8.195 17.797 7.809 1 87.69 95 ALA B N 1
ATOM 1697 C CA . ALA B 1 95 ? -9.094 18.078 6.688 1 87.69 95 ALA B CA 1
ATOM 1698 C C . ALA B 1 95 ? -9.461 19.547 6.625 1 87.69 95 ALA B C 1
ATOM 1700 O O . ALA B 1 95 ? -9.633 20.203 7.66 1 87.69 95 ALA B O 1
ATOM 1701 N N . PHE B 1 96 ? -9.555 20.125 5.441 1 87.5 96 PHE B N 1
ATOM 1702 C CA . PHE B 1 96 ? -10.023 21.469 5.117 1 87.5 96 PHE B CA 1
ATOM 1703 C C . PHE B 1 96 ? -9.039 22.516 5.594 1 87.5 96 PHE B C 1
ATOM 1705 O O . PHE B 1 96 ? -9.414 23.672 5.832 1 87.5 96 PHE B O 1
ATOM 1712 N N . ASP B 1 97 ? -7.863 22.094 5.992 1 90.56 97 ASP B N 1
ATOM 1713 C CA . ASP B 1 97 ? -6.781 23.031 6.238 1 90.56 97 ASP B CA 1
ATOM 1714 C C . ASP B 1 97 ? -6.113 23.453 4.93 1 90.56 97 ASP B C 1
ATOM 1716 O O . ASP B 1 97 ? -5.359 22.688 4.336 1 90.56 97 ASP B O 1
ATOM 1720 N N . HIS B 1 98 ? -6.305 24.656 4.551 1 91.5 98 HIS B N 1
ATOM 1721 C CA . HIS B 1 98 ? -5.879 25.141 3.248 1 91.5 98 HIS B CA 1
ATOM 1722 C C . HIS B 1 98 ? -4.363 25.297 3.182 1 91.5 98 HIS B C 1
ATOM 1724 O O . HIS B 1 98 ? -3.797 25.438 2.096 1 91.5 98 HIS B O 1
ATOM 1730 N N . SER B 1 99 ? -3.689 25.266 4.242 1 90.44 99 SER B N 1
ATOM 1731 C CA . SER B 1 99 ? -2.236 25.391 4.262 1 90.44 99 SER B CA 1
ATOM 1732 C C . SER B 1 99 ? -1.564 24.016 4.312 1 90.44 99 SER B C 1
ATOM 1734 O O . SER B 1 99 ? -0.337 23.922 4.246 1 90.44 99 SER B O 1
ATOM 1736 N N . SER B 1 100 ? -2.357 23.062 4.422 1 89.38 100 SER B N 1
ATOM 1737 C CA . SER B 1 100 ? -1.795 21.734 4.59 1 89.38 100 SER B CA 1
ATOM 1738 C C . SER B 1 100 ? -1.24 21.188 3.277 1 89.38 100 SER B C 1
ATOM 1740 O O . SER B 1 100 ? -1.587 21.688 2.201 1 89.38 100 SER B O 1
ATOM 1742 N N . ARG B 1 101 ? -0.334 20.203 3.387 1 90.69 101 ARG B N 1
ATOM 1743 C CA . ARG B 1 101 ? 0.211 19.547 2.203 1 90.69 101 ARG B CA 1
ATOM 1744 C C . ARG B 1 101 ? -0.891 18.875 1.397 1 90.69 101 ARG B C 1
ATOM 1746 O O . ARG B 1 101 ? -0.831 18.828 0.167 1 90.69 101 ARG B O 1
ATOM 1753 N N . CYS B 1 102 ? -1.863 18.391 2.049 1 92.38 102 CYS B N 1
ATOM 1754 C CA . CYS B 1 102 ? -2.955 17.688 1.389 1 92.38 102 CYS B CA 1
ATOM 1755 C C . CYS B 1 102 ? -3.771 18.641 0.52 1 92.38 102 CYS B C 1
ATOM 1757 O O . CYS B 1 102 ? -4.172 18.281 -0.591 1 92.38 102 CYS B O 1
ATOM 1759 N N . TYR B 1 103 ? -3.967 19.797 0.975 1 91.75 103 TYR B N 1
ATOM 1760 C CA . TYR B 1 103 ? -4.75 20.781 0.238 1 91.75 103 TYR B CA 1
ATOM 1761 C C . TYR B 1 103 ? -4.008 21.25 -1.008 1 91.75 103 TYR B C 1
ATOM 1763 O O . TYR B 1 103 ? -4.621 21.5 -2.049 1 91.75 103 TYR B O 1
ATOM 1771 N N . GLN B 1 104 ? -2.73 21.312 -0.995 1 92.62 104 GLN B N 1
ATOM 1772 C CA . GLN B 1 104 ? -1.919 21.797 -2.105 1 92.62 104 GLN B CA 1
ATOM 1773 C C . GLN B 1 104 ? -1.996 20.859 -3.299 1 92.62 104 GLN B C 1
ATOM 1775 O O . GLN B 1 104 ? -1.897 21.281 -4.449 1 92.62 104 GLN B O 1
ATOM 1780 N N . GLY B 1 105 ? -2.191 19.562 -3.035 1 93.12 105 GLY B N 1
ATOM 1781 C CA . GLY B 1 105 ? -2.324 18.609 -4.125 1 93.12 105 GLY B CA 1
ATOM 1782 C C . GLY B 1 105 ? -1.064 18.484 -4.961 1 93.12 105 GLY B C 1
ATOM 1783 O O . GLY B 1 105 ? 0.021 18.25 -4.426 1 93.12 105 GLY B O 1
ATOM 1784 N N . CYS B 1 106 ? -1.265 18.656 -6.281 1 95.88 106 CYS B N 1
ATOM 1785 C CA . CYS B 1 106 ? -0.141 18.594 -7.211 1 95.88 106 CYS B CA 1
ATOM 1786 C C . CYS B 1 106 ? 0.715 19.844 -7.133 1 95.88 106 CYS B C 1
ATOM 1788 O O . CYS B 1 106 ? 0.213 20.953 -7.32 1 95.88 106 CYS B O 1
ATOM 1790 N N . VAL B 1 107 ? 1.923 19.594 -6.75 1 93.56 107 VAL B N 1
ATOM 1791 C CA . VAL B 1 107 ? 2.871 20.703 -6.688 1 93.56 107 VAL B CA 1
ATOM 1792 C C . VAL B 1 107 ? 4.043 20.438 -7.625 1 93.56 107 VAL B C 1
ATOM 1794 O O . VAL B 1 107 ? 4.867 19.547 -7.367 1 93.56 107 VAL B O 1
ATOM 1797 N N . LYS B 1 108 ? 4.031 21.109 -8.805 1 85.56 108 LYS B N 1
ATOM 1798 C CA . LYS B 1 108 ? 5.129 20.969 -9.758 1 85.56 108 LYS B CA 1
ATOM 1799 C C . LYS B 1 108 ? 6.352 21.75 -9.305 1 85.56 108 LYS B C 1
ATOM 1801 O O . LYS B 1 108 ? 6.23 22.906 -8.875 1 85.56 108 LYS B O 1
ATOM 1806 N N . ARG B 1 109 ? 7.34 20.984 -8.82 1 71.31 109 ARG B N 1
ATOM 1807 C CA . ARG B 1 109 ? 8.531 21.75 -8.461 1 71.31 109 ARG B CA 1
ATOM 1808 C C . ARG B 1 109 ? 9.07 22.516 -9.656 1 71.31 109 ARG B C 1
ATOM 1810 O O . ARG B 1 109 ? 9.18 21.969 -10.758 1 71.31 109 ARG B O 1
ATOM 1817 N N . SER B 1 110 ? 8.828 23.688 -9.672 1 61.16 110 SER B N 1
ATOM 1818 C CA . SER B 1 110 ? 9.484 24.5 -10.688 1 61.16 110 SER B CA 1
ATOM 1819 C C . SER B 1 110 ? 11 24.375 -10.609 1 61.16 110 SER B C 1
ATOM 1821 O O . SER B 1 110 ? 11.555 24.109 -9.539 1 61.16 110 SER B O 1
ATOM 1823 N N . LYS B 1 111 ? 11.758 23.922 -11.695 1 54 111 LYS B N 1
ATOM 1824 C CA . LYS B 1 111 ? 13.203 24.078 -11.812 1 54 111 LYS B CA 1
ATOM 1825 C C . LYS B 1 111 ? 13.68 25.328 -11.086 1 54 111 LYS B C 1
ATOM 1827 O O . LYS B 1 111 ? 13.359 26.453 -11.492 1 54 111 LYS B O 1
ATOM 1832 N N . ARG B 1 112 ? 13.68 25.438 -9.93 1 42.91 112 ARG B N 1
ATOM 1833 C CA . ARG B 1 112 ? 14.43 26.625 -9.508 1 42.91 112 ARG B CA 1
ATOM 1834 C C . ARG B 1 112 ? 15.695 26.797 -10.336 1 42.91 112 ARG B C 1
ATOM 1836 O O . ARG B 1 112 ? 16.391 25.812 -10.625 1 42.91 112 ARG B O 1
ATOM 1843 N N . GLU B 1 113 ? 15.812 27.859 -10.992 1 43.22 113 GLU B N 1
ATOM 1844 C CA . GLU B 1 113 ? 16.938 28.438 -11.719 1 43.22 113 GLU B CA 1
ATOM 1845 C C . GLU B 1 113 ? 18.25 28.234 -10.953 1 43.22 113 GLU B C 1
ATOM 1847 O O . GLU B 1 113 ? 18.406 28.734 -9.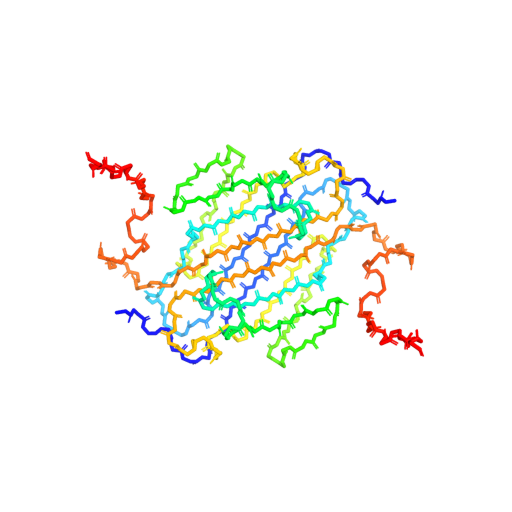844 1 43.22 113 GLU B O 1
ATOM 1852 N N . ALA B 1 114 ? 18.844 27.109 -10.891 1 43.03 114 ALA B N 1
ATOM 1853 C CA . ALA B 1 114 ? 20.266 27.156 -10.578 1 43.03 114 ALA B CA 1
ATOM 1854 C C . ALA B 1 114 ? 20.938 28.375 -11.195 1 43.03 114 ALA B C 1
ATOM 1856 O O . ALA B 1 114 ? 21.047 28.484 -12.422 1 43.03 114 ALA B O 1
ATOM 1857 N N . SER B 1 115 ? 20.594 29.422 -10.688 1 36.91 115 SER B N 1
ATOM 1858 C CA . SER B 1 115 ? 21.562 30.469 -10.992 1 36.91 115 SER B CA 1
ATOM 1859 C C . SER B 1 115 ? 22.984 30 -10.75 1 36.91 115 SER B C 1
ATOM 1861 O O . SER B 1 115 ? 23.375 29.719 -9.617 1 36.91 115 SER B O 1
ATOM 1863 N N . SER B 1 116 ? 23.438 29.047 -11.5 1 26.7 116 SER B N 1
ATOM 1864 C CA . SER B 1 116 ? 24.859 29.344 -11.711 1 26.7 116 SER B CA 1
ATOM 1865 C C . SER B 1 116 ? 25.031 30.703 -12.375 1 26.7 116 SER B C 1
ATOM 1867 O O . SER B 1 116 ? 24.188 31.141 -13.156 1 26.7 116 SER B O 1
#

Nearest PDB structures (foldseek):
  4wrn-assembly1_A  TM=7.020E-01  e=2.107E-06  Escherichia coli O157:H7
  4wrn-assembly1_B  TM=7.275E-01  e=1.091E-05  Escherichia coli O157:H7
  4ajv-assembly1_A  TM=7.375E-01  e=1.024E-05  Mus musculus
  6tql-assembly1_A  TM=6.960E-01  e=9.616E-06  Homo sapiens
  7pfp-assembly1_A  TM=6.832E-01  e=7.954E-06  Homo sapiens

Solvent-accessible surface area (backbone atoms only — not comparable to full-atom values): 12236 Å² total; per-residue (Å²): 125,52,62,41,60,73,66,27,33,37,36,39,34,39,31,55,57,54,95,59,82,53,34,25,50,30,75,32,31,31,36,36,19,55,40,88,85,47,50,82,68,52,49,39,58,41,28,51,49,34,31,81,64,34,87,62,50,46,77,48,92,57,98,47,52,28,39,41,37,34,35,29,54,60,23,57,72,26,66,52,44,33,33,42,24,39,40,35,32,37,35,47,30,53,55,92,36,78,84,35,73,59,60,58,42,53,52,80,79,70,80,68,74,77,73,118,126,55,63,39,61,74,62,28,32,36,36,40,35,39,31,56,58,53,94,60,81,52,35,23,49,32,75,32,31,29,36,36,20,53,42,86,84,47,52,82,66,55,49,41,58,41,28,50,48,34,32,79,64,33,86,61,50,46,76,50,91,57,98,48,55,27,40,42,37,36,34,28,54,60,21,56,71,26,68,52,43,32,34,42,26,38,40,35,32,38,34,45,29,52,54,92,36,79,84,34,74,60,60,57,43,53,53,80,76,68,80,69,77,73,72,118

Secondary structure (DSSP, 8-state):
-----TTPEEEEEEEEE-S-TTEEEEEEEEEEES-SS--SSS-EEEEETTEE--TT-EE---SSTTEEEEEEETTSSSTT-SEEEEEEEEEEEETT-TTSHHHH------------/-----TTPEEEEEEEEE-S-TTEEEEEEEEEEES-SS-SSSS-EEEEETTEE--TT-EE---SSTTEEEEEEETTTTSTT-SEEEEEEEEEEEETT-TTSHHHH------------

Radius of gyration: 18.14 Å; Cα contacts (8 Å, |Δi|>4): 540; chains: 2; bounding box: 52×56×38 Å

Sequence (232 aa):
PYYVNINQDLFLEASLHSPDPSLELFLHTCVASPSRHNPTTGVHTIIKDGCVKDPTYATFYSPHRHTLRFKFNAFQSIRNNPVVYLQCQLVVCRAFDHSSRCYQGCVKRSKREASSPYYVNINQDLFLEASLHSPDPSLELFLHTCVASPSRHNPTTGVHTIIKDGCVKDPTYATFYSPHRHTLRFKFNAFQSIRNNPVVYLQCQLVVCRAFDHSSRCYQGCVKRSKREASS